Protein AF-A0A5B8VI30-F1 (afdb_monomer_lite)

Structure (mmCIF, N/CA/C/O backbone):
data_AF-A0A5B8VI30-F1
#
_entry.id   AF-A0A5B8VI30-F1
#
loop_
_atom_site.group_PDB
_atom_site.id
_atom_site.type_symbol
_atom_site.label_atom_id
_atom_site.label_alt_id
_atom_site.label_comp_id
_atom_site.label_asym_id
_atom_site.label_entity_id
_atom_site.label_seq_id
_atom_site.pdbx_PDB_ins_code
_atom_site.Cartn_x
_atom_site.Cartn_y
_atom_site.Cartn_z
_atom_site.occupancy
_atom_site.B_iso_or_equiv
_atom_site.auth_seq_id
_atom_site.auth_comp_id
_atom_site.auth_asym_id
_atom_site.auth_atom_id
_atom_site.pdbx_PDB_model_num
ATOM 1 N N . MET A 1 1 ? 11.191 15.422 -10.908 1.00 83.44 1 MET A N 1
ATOM 2 C CA . MET A 1 1 ? 10.931 14.336 -11.874 1.00 83.44 1 MET A CA 1
ATOM 3 C C . MET A 1 1 ? 9.464 13.936 -11.766 1.00 83.44 1 MET A C 1
ATOM 5 O O . MET A 1 1 ? 9.109 13.292 -10.789 1.00 83.44 1 MET A O 1
ATOM 9 N N . PRO A 1 2 ? 8.583 14.405 -12.667 1.00 93.50 2 PRO A N 1
ATOM 10 C CA . PRO A 1 2 ? 7.154 14.105 -12.586 1.00 93.50 2 PRO A CA 1
ATOM 11 C C . PRO A 1 2 ? 6.840 12.614 -12.759 1.00 93.50 2 PRO A C 1
ATOM 13 O O . PRO A 1 2 ? 7.456 11.933 -13.580 1.00 93.50 2 PRO A O 1
ATOM 16 N N . THR A 1 3 ? 5.827 12.151 -12.029 1.00 96.62 3 THR A N 1
ATOM 17 C CA . THR A 1 3 ? 5.178 10.852 -12.219 1.00 96.62 3 THR A CA 1
ATOM 18 C C . THR A 1 3 ? 3.673 11.085 -12.298 1.00 96.62 3 THR A C 1
ATOM 20 O O . THR A 1 3 ? 3.113 11.812 -11.479 1.00 96.62 3 THR A O 1
ATOM 23 N N . GLN A 1 4 ? 3.018 10.502 -13.298 1.00 97.62 4 GLN A N 1
ATOM 24 C CA . GLN A 1 4 ? 1.575 10.610 -13.509 1.00 97.62 4 GLN A CA 1
ATOM 25 C C . GLN A 1 4 ? 0.973 9.215 -13.590 1.00 97.62 4 GLN A C 1
ATOM 27 O O . GLN A 1 4 ? 1.492 8.379 -14.324 1.00 97.62 4 GLN A O 1
ATOM 32 N N . VAL A 1 5 ? -0.126 8.983 -12.876 1.00 97.94 5 VAL A N 1
ATOM 33 C CA . VAL A 1 5 ? -0.806 7.684 -12.826 1.00 97.94 5 VAL A CA 1
ATOM 34 C C . VAL A 1 5 ? -2.247 7.837 -13.299 1.00 97.94 5 VAL A C 1
ATOM 36 O O . VAL A 1 5 ? -2.910 8.830 -12.994 1.00 97.94 5 VAL A O 1
ATOM 39 N N . LYS A 1 6 ? -2.735 6.848 -14.045 1.00 97.56 6 LYS A N 1
ATOM 40 C CA . LYS A 1 6 ? -4.147 6.663 -14.380 1.00 97.56 6 LYS A CA 1
ATOM 41 C C . LYS A 1 6 ? -4.577 5.248 -14.035 1.00 97.56 6 LYS A C 1
ATOM 43 O O . LYS A 1 6 ? -3.775 4.319 -14.073 1.00 97.56 6 LYS A O 1
ATOM 48 N N . MET A 1 7 ? -5.858 5.104 -13.729 1.00 97.12 7 MET A N 1
ATOM 49 C CA . MET A 1 7 ? -6.485 3.819 -13.465 1.00 97.12 7 MET A CA 1
ATOM 50 C C . MET A 1 7 ? -7.815 3.730 -14.202 1.00 97.12 7 MET A C 1
ATOM 52 O O . MET A 1 7 ? -8.511 4.734 -14.359 1.00 97.12 7 MET A O 1
ATOM 56 N N . CYS A 1 8 ? -8.171 2.524 -14.619 1.00 97.00 8 CYS A N 1
ATOM 57 C CA . CYS A 1 8 ? -9.524 2.158 -15.020 1.00 97.00 8 CYS A CA 1
ATOM 58 C C . CYS A 1 8 ? -9.778 0.699 -14.626 1.00 97.00 8 CYS A C 1
ATOM 60 O O . CYS A 1 8 ? -8.890 0.023 -14.108 1.00 97.00 8 CYS A O 1
ATOM 62 N N . TRP A 1 9 ? -10.999 0.216 -14.802 1.00 97.69 9 TRP A N 1
ATOM 63 C CA . TRP A 1 9 ? -11.380 -1.121 -14.369 1.00 97.69 9 TRP A CA 1
ATOM 64 C C . TRP A 1 9 ? -12.473 -1.680 -15.276 1.00 97.69 9 TRP A C 1
ATOM 66 O O . TRP A 1 9 ? -13.212 -0.919 -15.902 1.00 97.69 9 TRP A O 1
ATOM 76 N N . ASP A 1 10 ? -12.549 -3.001 -15.350 1.00 96.75 10 ASP A N 1
ATOM 77 C CA . ASP A 1 10 ? -13.640 -3.732 -15.991 1.00 96.75 10 ASP A CA 1
ATOM 78 C C . ASP A 1 10 ? -14.056 -4.918 -15.111 1.00 96.75 10 ASP A C 1
ATOM 80 O O . ASP A 1 10 ? -13.703 -4.970 -13.940 1.00 96.75 10 ASP A O 1
ATOM 84 N N . ASP A 1 11 ? -14.794 -5.890 -15.647 1.00 95.69 11 ASP A N 1
ATOM 85 C CA . ASP A 1 11 ? -15.229 -7.061 -14.878 1.00 95.69 11 ASP A CA 1
ATOM 86 C C . ASP A 1 11 ? -14.107 -8.074 -14.581 1.00 95.69 11 ASP A C 1
ATOM 88 O O . ASP A 1 11 ? -14.349 -9.075 -13.901 1.00 95.69 11 ASP A O 1
ATOM 92 N N . THR A 1 12 ? -12.894 -7.884 -15.098 1.00 97.25 12 THR A N 1
ATOM 93 C CA . THR A 1 12 ? -11.807 -8.874 -15.052 1.00 97.25 12 THR A CA 1
ATOM 94 C C . THR A 1 12 ? -10.539 -8.329 -14.399 1.00 97.25 12 THR A C 1
ATOM 96 O O . THR A 1 12 ? -9.854 -9.079 -13.691 1.00 97.25 12 THR A O 1
ATOM 99 N N . TYR A 1 13 ? -10.236 -7.051 -14.612 1.00 98.38 13 TYR A N 1
ATOM 100 C CA . TYR A 1 13 ? -8.986 -6.422 -14.228 1.00 98.38 13 TYR A CA 1
ATOM 101 C C . TYR A 1 13 ? -9.187 -5.052 -13.576 1.00 98.38 13 TYR A C 1
ATOM 103 O O . TYR A 1 13 ? -10.038 -4.253 -13.967 1.00 98.38 13 TYR A O 1
ATOM 111 N N . LEU A 1 14 ? -8.288 -4.744 -12.642 1.00 98.38 14 LEU A N 1
ATOM 112 C CA . LEU A 1 14 ? -7.894 -3.368 -12.367 1.00 98.38 14 LEU A CA 1
ATOM 113 C C . LEU A 1 14 ? -6.728 -3.010 -13.297 1.00 98.38 14 LEU A C 1
ATOM 115 O O . LEU A 1 14 ? -5.699 -3.686 -13.288 1.00 98.38 14 LEU A O 1
ATOM 119 N N . TYR A 1 15 ? -6.877 -1.948 -14.082 1.00 98.69 15 TYR A N 1
ATOM 120 C CA . TYR A 1 15 ? -5.841 -1.437 -14.973 1.00 98.69 15 TYR A CA 1
ATOM 121 C C . TYR A 1 15 ? -5.148 -0.230 -14.356 1.00 98.69 15 TYR A C 1
ATOM 123 O O . TYR A 1 15 ? -5.802 0.679 -13.841 1.00 98.69 15 TYR A O 1
ATOM 131 N N . ILE A 1 16 ? -3.822 -0.201 -14.449 1.00 98.75 16 ILE A N 1
ATOM 132 C CA . ILE A 1 16 ? -2.980 0.877 -13.929 1.00 98.75 16 ILE A CA 1
ATOM 133 C C . ILE A 1 16 ? -1.974 1.255 -15.008 1.00 98.75 16 ILE A C 1
ATOM 135 O O . ILE A 1 16 ? -1.313 0.387 -15.570 1.00 98.75 16 ILE A O 1
ATOM 139 N N . ALA A 1 17 ? -1.842 2.549 -15.281 1.00 98.62 17 ALA A N 1
ATOM 140 C CA . ALA A 1 17 ? -0.825 3.083 -16.173 1.00 98.62 17 ALA A CA 1
ATOM 141 C C . ALA A 1 17 ? -0.066 4.210 -15.476 1.00 98.62 17 ALA A C 1
ATOM 143 O O . ALA A 1 17 ? -0.683 5.103 -14.894 1.00 98.62 17 ALA A O 1
ATOM 144 N N . ALA A 1 18 ? 1.261 4.195 -15.562 1.00 98.62 18 ALA A N 1
ATOM 145 C CA . ALA A 1 18 ? 2.119 5.221 -14.990 1.00 98.62 18 ALA A CA 1
ATOM 146 C C . ALA A 1 18 ? 3.115 5.741 -16.028 1.00 98.62 18 ALA A C 1
ATOM 148 O O . ALA A 1 18 ? 3.776 4.967 -16.714 1.00 98.62 18 ALA A O 1
ATOM 149 N N . LYS A 1 19 ? 3.246 7.065 -16.127 1.00 98.56 19 LYS A N 1
ATOM 150 C CA . LYS A 1 19 ? 4.279 7.746 -16.913 1.00 98.56 19 LYS A CA 1
ATOM 151 C C . LYS A 1 19 ? 5.265 8.405 -15.959 1.00 98.56 19 LYS A C 1
ATOM 153 O O . LYS A 1 19 ? 4.866 9.255 -15.162 1.00 98.56 19 LYS A O 1
ATOM 158 N N . LEU A 1 20 ? 6.536 8.033 -16.064 1.00 98.06 20 LEU A N 1
ATOM 159 C CA . LEU A 1 20 ? 7.611 8.490 -15.191 1.00 98.06 20 LEU A CA 1
ATOM 160 C C . LEU A 1 20 ? 8.642 9.243 -16.030 1.00 98.06 20 LEU A C 1
ATOM 162 O O . LEU A 1 20 ? 9.194 8.675 -16.967 1.00 98.06 20 LEU A O 1
ATOM 166 N N . THR A 1 21 ? 8.920 10.505 -15.700 1.00 97.56 21 THR A N 1
ATOM 167 C CA . THR A 1 21 ? 10.061 11.230 -16.281 1.00 97.56 21 THR A CA 1
ATOM 168 C C . THR A 1 21 ? 11.340 10.784 -15.591 1.00 97.56 21 THR A C 1
ATOM 170 O O . THR A 1 21 ? 11.456 10.946 -14.372 1.00 97.56 21 THR A O 1
ATOM 173 N N . ASP A 1 22 ? 12.292 10.266 -16.357 1.00 95.69 22 ASP A N 1
ATOM 174 C CA . ASP A 1 22 ? 13.596 9.805 -15.878 1.00 95.69 22 ASP A CA 1
ATOM 175 C C . ASP A 1 22 ? 14.651 10.094 -16.962 1.00 95.69 22 ASP A C 1
ATOM 177 O O . ASP A 1 22 ? 14.493 9.583 -18.072 1.00 95.69 22 ASP A O 1
ATOM 181 N N . PRO A 1 23 ? 15.649 10.960 -16.699 1.00 94.50 23 PRO A N 1
ATOM 182 C CA . PRO A 1 23 ? 16.660 11.320 -17.690 1.00 94.50 23 PRO A CA 1
ATOM 183 C C . PRO A 1 23 ? 17.765 10.273 -17.863 1.00 94.50 23 PRO A C 1
ATOM 185 O O . PRO A 1 23 ? 18.580 10.426 -18.771 1.00 94.50 23 PRO A O 1
ATOM 188 N N . ASP A 1 24 ? 17.817 9.263 -16.992 1.00 93.69 24 ASP A N 1
ATOM 189 C CA . ASP A 1 24 ? 18.872 8.255 -16.953 1.00 93.69 24 ASP A CA 1
ATOM 190 C C . ASP A 1 24 ? 18.242 6.868 -16.767 1.00 93.69 24 ASP A C 1
ATOM 192 O O . ASP A 1 24 ? 18.096 6.375 -15.645 1.00 93.69 24 ASP A O 1
ATOM 196 N N . LEU A 1 25 ? 17.824 6.236 -17.871 1.00 94.94 25 LEU A N 1
ATOM 197 C CA . LEU A 1 25 ? 17.225 4.906 -17.823 1.00 94.94 25 LEU A CA 1
ATOM 198 C C . LEU A 1 25 ? 18.296 3.874 -17.465 1.00 94.94 25 LEU A C 1
ATOM 200 O O . LEU A 1 25 ? 19.195 3.558 -18.246 1.00 94.94 25 LEU A O 1
ATOM 204 N N . TRP A 1 26 ? 18.159 3.288 -16.283 1.00 94.25 26 TRP A N 1
ATOM 205 C CA . TRP A 1 26 ? 19.081 2.316 -15.730 1.00 94.25 26 TRP A CA 1
ATOM 206 C C . TRP A 1 26 ? 18.349 1.191 -14.994 1.00 94.25 26 TRP A C 1
ATOM 208 O O . TRP A 1 26 ? 17.738 1.375 -13.939 1.00 94.25 26 TRP A O 1
ATOM 218 N N . ALA A 1 27 ? 18.500 -0.025 -15.519 1.00 94.56 27 ALA A N 1
ATOM 219 C CA . ALA A 1 27 ? 18.030 -1.235 -14.864 1.00 94.56 27 ALA A CA 1
ATOM 220 C C . ALA A 1 27 ? 18.889 -2.448 -15.234 1.00 94.56 27 ALA A C 1
ATOM 222 O O . ALA A 1 27 ? 19.226 -2.693 -16.394 1.00 94.56 27 ALA A O 1
ATOM 223 N N . THR A 1 28 ? 19.216 -3.251 -14.227 1.00 93.94 28 THR A N 1
ATOM 224 C CA . THR A 1 28 ? 20.099 -4.423 -14.339 1.00 93.94 28 THR A CA 1
ATOM 225 C C . THR A 1 28 ? 19.474 -5.694 -13.775 1.00 93.94 28 THR A C 1
ATOM 227 O O . THR A 1 28 ? 19.894 -6.798 -14.130 1.00 93.94 28 THR A O 1
ATOM 230 N N . LEU A 1 29 ? 18.455 -5.562 -12.927 1.00 94.88 29 LEU A N 1
ATOM 231 C CA . LEU A 1 29 ? 17.767 -6.678 -12.297 1.00 94.88 29 LEU A CA 1
ATOM 232 C C . LEU A 1 29 ? 16.775 -7.298 -13.286 1.00 94.88 29 LEU A C 1
ATOM 234 O O . LEU A 1 29 ? 15.788 -6.673 -13.667 1.00 94.88 29 LEU A O 1
ATOM 238 N N . LYS A 1 30 ? 17.061 -8.531 -13.718 1.00 95.88 30 LYS A N 1
ATOM 239 C CA . LYS A 1 30 ? 16.288 -9.273 -14.738 1.00 95.88 30 LYS A CA 1
ATOM 240 C C . LYS A 1 30 ? 15.470 -10.433 -14.177 1.00 95.88 30 LYS A C 1
ATOM 242 O O . LYS A 1 30 ? 14.593 -10.960 -14.851 1.00 95.88 30 LYS A O 1
ATOM 247 N N . LYS A 1 31 ? 15.817 -10.898 -12.977 1.00 95.38 31 LYS A N 1
ATOM 248 C CA . LYS A 1 31 ? 15.184 -12.063 -12.362 1.00 95.38 31 LYS A CA 1
ATOM 249 C C . LYS A 1 31 ? 13.928 -11.605 -11.627 1.00 95.38 31 LYS A C 1
ATOM 251 O O . LYS A 1 31 ? 14.023 -10.718 -10.784 1.00 95.38 31 LYS A O 1
ATOM 256 N N . ARG A 1 32 ? 12.788 -12.223 -11.944 1.00 94.00 32 ARG A N 1
ATOM 257 C CA . ARG A 1 32 ? 11.544 -12.059 -11.183 1.00 94.00 32 ARG A CA 1
ATOM 258 C C . ARG A 1 32 ? 11.780 -12.386 -9.704 1.00 94.00 32 ARG A C 1
ATOM 260 O O . ARG A 1 32 ? 12.602 -13.255 -9.399 1.00 94.00 32 ARG A O 1
ATOM 267 N N . ASP A 1 33 ? 11.081 -11.686 -8.823 1.00 88.69 33 ASP A N 1
ATOM 268 C CA . ASP A 1 33 ? 11.105 -11.884 -7.368 1.00 88.69 33 ASP A CA 1
ATOM 269 C C . ASP A 1 33 ? 12.483 -11.646 -6.732 1.00 88.69 33 ASP A C 1
ATOM 271 O O . ASP A 1 33 ? 12.817 -12.155 -5.660 1.00 88.69 33 ASP A O 1
ATOM 275 N N . THR A 1 34 ? 13.317 -10.859 -7.413 1.00 91.56 34 THR A N 1
ATOM 276 C CA . THR A 1 34 ? 14.495 -10.241 -6.807 1.00 91.56 34 THR A CA 1
ATOM 277 C C . THR A 1 34 ? 14.073 -8.935 -6.135 1.00 91.56 34 THR A C 1
ATOM 279 O O . THR A 1 34 ? 13.075 -8.339 -6.509 1.00 91.56 34 THR A O 1
ATOM 282 N N . ILE A 1 35 ? 14.853 -8.464 -5.166 1.00 90.38 35 ILE A N 1
ATOM 283 C CA . ILE A 1 35 ? 14.619 -7.181 -4.490 1.00 90.38 35 ILE A CA 1
ATOM 284 C C . ILE A 1 35 ? 14.802 -6.022 -5.494 1.00 90.38 35 ILE A C 1
ATOM 286 O O . I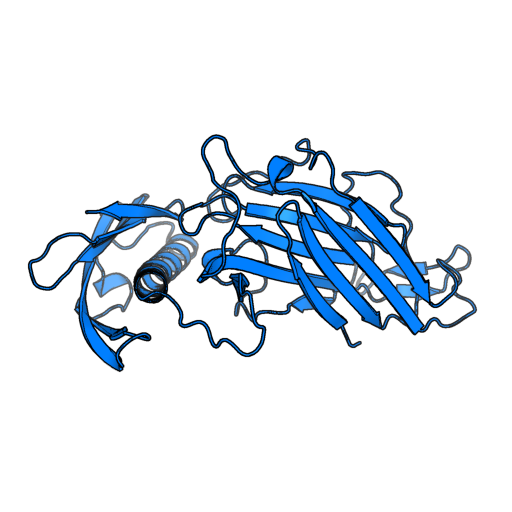LE A 1 35 ? 15.948 -5.632 -5.764 1.00 90.38 35 ILE A O 1
ATOM 290 N N . ILE A 1 36 ? 13.701 -5.528 -6.078 1.00 89.56 36 ILE A N 1
ATOM 291 C CA . ILE A 1 36 ? 13.700 -4.657 -7.264 1.00 89.56 36 ILE A CA 1
ATOM 292 C C . ILE A 1 36 ? 14.069 -3.213 -6.942 1.00 89.56 36 ILE A C 1
ATOM 294 O O . ILE A 1 36 ? 14.817 -2.639 -7.739 1.00 89.56 36 ILE A O 1
ATOM 298 N N . TYR A 1 37 ? 13.716 -2.699 -5.762 1.00 84.44 37 TYR A N 1
ATOM 299 C CA . TYR A 1 37 ? 14.060 -1.337 -5.328 1.00 84.44 37 TYR A CA 1
ATOM 300 C C . TYR A 1 37 ? 15.562 -0.986 -5.370 1.00 84.44 37 TYR A C 1
ATOM 302 O O . TYR A 1 37 ? 15.948 0.157 -5.155 1.00 84.44 37 TYR A O 1
ATOM 310 N N . ASN A 1 38 ? 16.470 -1.935 -5.639 1.00 88.00 38 ASN A N 1
ATOM 311 C CA . ASN A 1 38 ? 17.878 -1.642 -5.946 1.00 88.00 38 ASN A CA 1
ATOM 312 C C . ASN A 1 38 ? 18.112 -1.080 -7.370 1.00 88.00 38 ASN A C 1
ATOM 314 O O . ASN A 1 38 ? 19.244 -0.714 -7.706 1.00 88.00 38 ASN A O 1
ATOM 318 N N . ASN A 1 39 ? 17.078 -1.033 -8.206 1.00 91.94 39 ASN A N 1
ATOM 319 C CA . ASN A 1 39 ? 16.977 -0.238 -9.429 1.00 91.94 39 ASN A CA 1
ATOM 320 C C . ASN A 1 39 ? 15.931 0.867 -9.232 1.00 91.94 39 ASN A C 1
ATOM 322 O O . ASN A 1 39 ? 15.261 0.913 -8.207 1.00 91.94 39 ASN A O 1
ATOM 326 N N . ASN A 1 40 ? 15.800 1.757 -10.216 1.00 95.31 40 ASN A N 1
ATOM 327 C CA . ASN A 1 40 ? 14.629 2.624 -10.280 1.00 95.31 40 ASN A CA 1
ATOM 328 C C . ASN A 1 40 ? 13.408 1.780 -10.648 1.00 95.31 40 ASN A C 1
ATOM 330 O O . ASN A 1 40 ? 13.466 0.970 -11.584 1.00 95.31 40 ASN A O 1
ATOM 334 N N . ASP A 1 41 ? 12.308 1.993 -9.942 1.00 97.19 41 ASP A N 1
ATOM 335 C CA . ASP A 1 41 ? 11.090 1.218 -10.117 1.00 97.19 41 ASP A CA 1
ATOM 336 C C . ASP A 1 41 ? 9.820 2.057 -9.918 1.00 97.19 41 ASP A C 1
ATOM 338 O O . ASP A 1 41 ? 9.834 3.257 -9.616 1.00 97.19 41 ASP A O 1
ATOM 342 N N . PHE A 1 42 ? 8.699 1.403 -10.188 1.00 98.38 42 PHE A N 1
ATOM 343 C CA . PHE A 1 42 ? 7.371 1.876 -9.867 1.00 98.38 42 PHE A CA 1
ATOM 344 C C . PHE A 1 42 ? 6.666 0.798 -9.054 1.00 98.38 42 PHE A C 1
ATOM 346 O O . PHE A 1 42 ? 6.622 -0.362 -9.470 1.00 98.38 42 PHE A O 1
ATOM 353 N N . GLU A 1 43 ? 6.086 1.197 -7.929 1.00 98.25 43 GLU A N 1
ATOM 354 C CA . GLU A 1 43 ? 5.468 0.279 -6.981 1.00 98.25 43 GLU A CA 1
ATOM 355 C C . GLU A 1 43 ? 3.969 0.572 -6.844 1.00 98.25 43 GLU A C 1
ATOM 357 O O . GLU A 1 43 ? 3.537 1.731 -6.774 1.00 98.25 43 GLU A O 1
ATOM 362 N N . VAL A 1 44 ? 3.163 -0.485 -6.763 1.00 98.50 44 VAL A N 1
ATOM 363 C CA . VAL A 1 44 ? 1.722 -0.434 -6.508 1.00 98.50 44 VAL A CA 1
ATOM 364 C C . VAL A 1 44 ? 1.417 -1.210 -5.234 1.00 98.50 44 VAL A C 1
ATOM 366 O O . VAL A 1 44 ? 1.651 -2.413 -5.162 1.00 98.50 44 VAL A O 1
ATOM 369 N N . PHE A 1 45 ? 0.803 -0.538 -4.265 1.00 98.00 45 PHE A N 1
ATOM 370 C CA . PHE A 1 45 ? 0.370 -1.134 -3.005 1.00 98.00 45 PHE A CA 1
ATOM 371 C C . PHE A 1 45 ? -1.139 -1.066 -2.894 1.00 98.00 45 PHE A C 1
ATOM 373 O O . PHE A 1 45 ? -1.697 0.023 -3.007 1.00 98.00 45 PHE A O 1
ATOM 380 N N . PHE A 1 46 ? -1.819 -2.180 -2.637 1.00 97.25 46 PHE A N 1
ATOM 381 C CA . PHE A 1 46 ? -3.276 -2.154 -2.516 1.00 97.25 46 PHE A CA 1
ATOM 382 C C . PHE A 1 46 ? -3.833 -3.230 -1.592 1.00 97.25 46 PHE A C 1
ATOM 384 O O . PHE A 1 46 ? -3.285 -4.321 -1.453 1.00 97.25 46 PHE A O 1
ATOM 391 N N . SER A 1 47 ? -4.968 -2.921 -0.971 1.00 94.88 47 SER A N 1
ATOM 392 C CA . SER A 1 47 ? -5.758 -3.877 -0.200 1.00 94.88 47 SER A CA 1
ATOM 393 C C . SER A 1 47 ? -7.163 -3.975 -0.779 1.00 94.88 47 SER A C 1
ATOM 395 O O . SER A 1 47 ? -7.841 -2.964 -0.970 1.00 94.88 47 SER A O 1
ATOM 397 N N . THR A 1 48 ? -7.593 -5.207 -1.049 1.00 91.00 48 THR A N 1
ATOM 398 C CA . THR A 1 48 ? -8.872 -5.521 -1.702 1.00 91.00 48 THR A CA 1
ATOM 399 C C . THR A 1 48 ? -10.052 -5.591 -0.733 1.00 91.00 48 THR A C 1
ATOM 401 O O . THR A 1 48 ? -11.200 -5.692 -1.162 1.00 91.00 48 THR A O 1
ATOM 404 N N . ALA A 1 49 ? -9.797 -5.520 0.577 1.00 81.06 49 ALA A N 1
ATOM 405 C CA . ALA A 1 49 ? -10.824 -5.556 1.608 1.00 81.06 49 ALA A CA 1
ATOM 406 C C . ALA A 1 49 ? -10.592 -4.465 2.653 1.00 81.06 49 ALA A C 1
ATOM 408 O O . ALA A 1 49 ? -9.519 -4.355 3.237 1.00 81.06 49 ALA A O 1
ATOM 409 N N . SER A 1 50 ? -11.643 -3.708 2.966 1.00 69.00 50 SER A N 1
ATOM 410 C CA . SER A 1 50 ? -11.579 -2.590 3.916 1.00 69.00 50 SER A CA 1
ATOM 411 C C . SER A 1 50 ? -11.273 -3.014 5.362 1.00 69.00 50 SER A C 1
ATOM 413 O O . SER A 1 50 ? -10.911 -2.172 6.183 1.00 69.00 50 SER A O 1
ATOM 415 N N . LEU A 1 51 ? -11.427 -4.301 5.689 1.00 72.25 51 LEU A N 1
ATOM 416 C CA . LEU A 1 51 ? -11.105 -4.886 6.997 1.00 72.25 51 LEU A CA 1
ATOM 417 C C . LEU A 1 51 ? -9.836 -5.749 6.973 1.00 72.25 51 LEU A C 1
ATOM 419 O O . LEU A 1 51 ? -9.442 -6.281 8.009 1.00 72.25 51 LEU A O 1
ATOM 423 N N . ALA A 1 52 ? -9.215 -5.936 5.806 1.00 69.62 52 ALA A N 1
ATOM 424 C CA . ALA A 1 52 ? -8.057 -6.803 5.695 1.00 69.62 52 ALA A CA 1
ATOM 425 C C . ALA A 1 52 ? -6.823 -6.134 6.304 1.00 69.62 52 ALA A C 1
ATOM 427 O O . ALA A 1 52 ? -6.472 -5.004 5.977 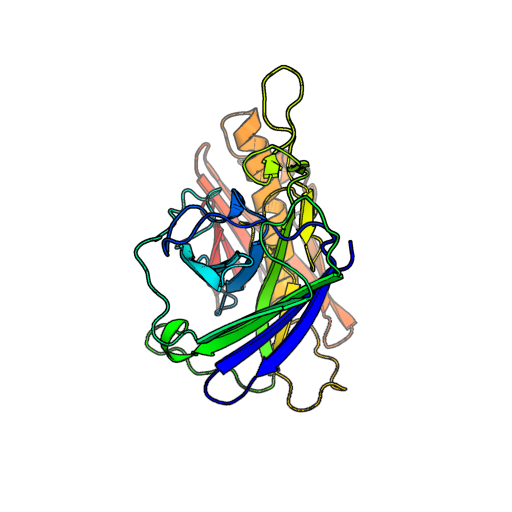1.00 69.62 52 ALA A O 1
ATOM 428 N N . ASN A 1 53 ? -6.130 -6.879 7.165 1.00 82.88 53 ASN A N 1
ATOM 429 C CA . ASN A 1 53 ? -4.781 -6.523 7.600 1.00 82.88 53 ASN A CA 1
ATOM 430 C C . ASN A 1 53 ? -3.763 -6.816 6.478 1.00 82.88 53 ASN A C 1
ATOM 432 O O . ASN A 1 53 ? -2.687 -6.225 6.434 1.00 82.88 53 ASN A O 1
ATOM 436 N N . SER A 1 54 ? -4.118 -7.713 5.552 1.00 92.19 54 SER A N 1
ATOM 437 C CA . SER A 1 54 ? -3.301 -8.092 4.407 1.00 92.19 54 SER A CA 1
ATOM 438 C C . SER A 1 54 ? -3.421 -7.124 3.232 1.00 92.19 54 SER A C 1
ATOM 440 O O . SER A 1 54 ? -4.454 -6.480 3.021 1.00 92.19 54 SER A O 1
ATOM 442 N N . TYR A 1 55 ? -2.366 -7.070 2.430 1.00 95.50 55 TYR A N 1
ATOM 443 C CA . TYR A 1 55 ? -2.289 -6.250 1.229 1.00 95.50 55 TYR A CA 1
ATOM 444 C C . TYR A 1 55 ? -1.276 -6.829 0.243 1.00 95.50 55 TYR A C 1
ATOM 446 O O . TYR A 1 55 ? -0.460 -7.681 0.596 1.00 95.50 55 TYR A O 1
ATOM 454 N N . TYR A 1 56 ? -1.343 -6.344 -0.985 1.00 96.75 56 TYR A N 1
ATOM 455 C CA . TYR A 1 56 ? -0.474 -6.723 -2.084 1.00 96.75 56 TYR A CA 1
ATOM 456 C C . TYR A 1 56 ? 0.501 -5.597 -2.395 1.00 96.75 56 TYR A C 1
ATOM 458 O O . TYR A 1 56 ? 0.181 -4.419 -2.206 1.00 96.75 56 TYR A O 1
ATOM 466 N N . GLU A 1 57 ? 1.660 -5.984 -2.900 1.00 97.12 57 GLU A N 1
ATOM 467 C CA . GLU A 1 57 ? 2.704 -5.098 -3.393 1.00 97.12 57 GLU A CA 1
ATOM 468 C C . GLU A 1 57 ? 3.203 -5.637 -4.730 1.00 97.12 57 GLU A C 1
ATOM 470 O O . GLU A 1 57 ? 3.422 -6.842 -4.873 1.00 97.12 57 GLU A O 1
ATOM 475 N N . LEU A 1 58 ? 3.306 -4.743 -5.711 1.00 97.94 58 LEU A N 1
ATOM 476 C CA . LEU A 1 58 ? 3.829 -5.008 -7.046 1.00 97.94 58 LEU A CA 1
ATOM 477 C C . LEU A 1 58 ? 4.902 -3.964 -7.348 1.00 97.94 58 LEU A C 1
ATOM 479 O O . LEU A 1 58 ? 4.563 -2.792 -7.487 1.00 97.94 58 LEU A O 1
ATOM 483 N N . GLU A 1 59 ? 6.153 -4.374 -7.504 1.00 97.88 59 GLU A N 1
ATOM 484 C CA . GLU A 1 59 ? 7.240 -3.530 -8.007 1.00 97.88 59 GLU A CA 1
ATOM 485 C C . GLU A 1 59 ? 7.536 -3.910 -9.461 1.00 97.88 59 GLU A C 1
ATOM 487 O O . GLU A 1 59 ? 7.528 -5.090 -9.830 1.00 97.88 59 GLU A O 1
ATOM 492 N N . ILE A 1 60 ? 7.819 -2.918 -10.303 1.00 98.44 60 ILE A N 1
ATOM 493 C CA . ILE A 1 60 ? 8.300 -3.141 -11.666 1.00 98.44 60 ILE A CA 1
ATOM 494 C C . ILE A 1 60 ? 9.413 -2.159 -12.008 1.00 98.44 60 ILE A C 1
ATOM 496 O O . ILE A 1 60 ? 9.266 -0.955 -11.813 1.00 98.44 60 ILE A O 1
ATOM 500 N N . ASN A 1 61 ? 10.522 -2.655 -12.553 1.00 98.00 61 ASN A N 1
ATOM 501 C CA . ASN A 1 61 ? 11.603 -1.792 -13.033 1.00 98.00 61 ASN A CA 1
ATOM 502 C C . ASN A 1 61 ? 11.489 -1.495 -14.536 1.00 98.00 61 ASN A C 1
ATOM 504 O O . ASN A 1 61 ? 10.610 -1.992 -15.242 1.00 98.00 61 ASN A O 1
ATOM 508 N N . GLN A 1 62 ? 12.440 -0.723 -15.059 1.00 97.75 62 GLN A N 1
ATOM 509 C CA . GLN A 1 62 ? 12.489 -0.318 -16.469 1.00 97.75 62 GLN A CA 1
ATOM 510 C C . GLN A 1 62 ? 12.693 -1.480 -17.463 1.00 97.75 62 GLN A C 1
ATOM 512 O O . GLN A 1 62 ? 12.440 -1.317 -18.653 1.00 97.75 62 GLN A O 1
ATOM 517 N N . LEU A 1 63 ? 13.114 -2.666 -17.006 1.00 97.88 63 LEU A N 1
ATOM 518 C CA . LEU A 1 63 ? 13.176 -3.879 -17.836 1.00 97.88 63 LEU A CA 1
ATOM 519 C C . LEU A 1 63 ? 11.833 -4.621 -17.908 1.00 97.88 63 LEU A C 1
ATOM 521 O O . LEU A 1 63 ? 11.714 -5.585 -18.662 1.00 97.88 63 LEU A O 1
ATOM 525 N N . GLY A 1 64 ? 10.841 -4.216 -17.111 1.00 97.81 64 GLY A N 1
ATOM 526 C CA . GLY A 1 64 ? 9.612 -4.977 -16.912 1.00 97.81 64 GLY A CA 1
ATOM 527 C C . GLY A 1 64 ? 9.779 -6.176 -15.975 1.00 97.81 64 GLY A C 1
ATOM 528 O O . GLY A 1 64 ? 8.884 -7.016 -15.898 1.00 97.81 64 GLY A O 1
ATOM 529 N N . THR A 1 65 ? 10.907 -6.276 -15.264 1.00 97.81 65 THR A N 1
ATOM 530 C CA . THR A 1 65 ? 11.086 -7.270 -14.201 1.00 97.81 65 THR A CA 1
ATOM 531 C C . THR A 1 65 ? 10.121 -6.942 -13.073 1.00 97.81 65 THR A C 1
ATOM 533 O O . THR A 1 65 ? 10.004 -5.776 -12.712 1.00 97.81 65 THR A O 1
ATOM 536 N N . ILE A 1 66 ? 9.448 -7.958 -12.532 1.00 97.12 66 ILE A N 1
ATOM 537 C CA . ILE A 1 66 ? 8.438 -7.812 -11.478 1.00 97.12 66 ILE A CA 1
ATOM 538 C C . ILE A 1 66 ? 8.922 -8.466 -10.184 1.00 97.12 66 ILE A C 1
ATOM 540 O O . ILE A 1 66 ? 9.529 -9.540 -10.223 1.00 97.12 66 ILE A O 1
ATOM 544 N N . LEU A 1 67 ? 8.620 -7.814 -9.067 1.00 97.12 67 LEU A N 1
ATOM 545 C CA . LEU A 1 67 ? 8.501 -8.412 -7.747 1.00 97.12 67 LEU A CA 1
ATOM 546 C C . LEU A 1 67 ? 7.038 -8.262 -7.359 1.00 97.12 67 LEU A C 1
ATOM 548 O O . LEU A 1 67 ? 6.489 -7.164 -7.405 1.00 97.12 67 LEU A O 1
ATOM 552 N N . ASP A 1 68 ? 6.409 -9.356 -6.979 1.00 96.31 68 ASP A N 1
ATOM 553 C CA . ASP A 1 68 ? 5.083 -9.336 -6.401 1.00 96.31 68 ASP A CA 1
ATOM 554 C C . ASP A 1 68 ? 5.062 -10.123 -5.108 1.00 96.31 68 ASP A C 1
ATOM 556 O O . ASP A 1 68 ? 5.704 -11.159 -4.957 1.00 96.31 68 ASP A O 1
ATOM 560 N N . LEU A 1 69 ? 4.350 -9.586 -4.126 1.00 95.44 69 LEU A N 1
ATOM 561 C CA . LEU A 1 69 ? 4.269 -10.223 -2.828 1.00 95.44 69 LEU A CA 1
ATOM 562 C C . LEU A 1 69 ? 2.921 -9.966 -2.167 1.00 95.44 69 LEU A C 1
ATOM 564 O O . LEU A 1 69 ? 2.237 -8.963 -2.395 1.00 95.44 69 LEU A O 1
ATOM 568 N N . LEU A 1 70 ? 2.554 -10.911 -1.308 1.00 95.31 70 LEU A N 1
ATOM 569 C CA . LEU A 1 70 ? 1.437 -10.786 -0.387 1.00 95.31 70 LEU A CA 1
ATOM 570 C C . LEU A 1 70 ? 1.982 -10.526 1.015 1.00 95.31 70 LEU A C 1
ATOM 572 O O . LEU A 1 70 ? 2.715 -11.342 1.581 1.00 95.31 70 LEU A O 1
ATOM 576 N N . MET A 1 71 ? 1.556 -9.421 1.612 1.00 95.38 71 MET A N 1
ATOM 577 C CA . MET A 1 71 ? 1.753 -9.149 3.027 1.00 95.38 71 MET A CA 1
ATOM 578 C C . MET A 1 71 ? 0.542 -9.646 3.799 1.00 95.38 71 MET A C 1
ATOM 580 O O . MET A 1 71 ? -0.574 -9.176 3.598 1.00 95.38 71 MET A O 1
ATOM 584 N N . THR A 1 72 ? 0.753 -10.576 4.729 1.00 91.75 72 THR A N 1
ATOM 585 C CA . THR A 1 72 ? -0.325 -11.069 5.610 1.00 91.75 72 THR A CA 1
ATOM 586 C C . THR A 1 72 ? -0.792 -10.009 6.613 1.00 91.75 72 THR A C 1
ATOM 588 O O . THR A 1 72 ? -1.935 -10.038 7.064 1.00 91.75 72 THR A O 1
ATOM 591 N N . ARG A 1 73 ? 0.106 -9.081 6.962 1.00 92.81 73 ARG A N 1
ATOM 592 C CA . ARG A 1 73 ? -0.108 -7.872 7.768 1.00 92.81 73 ARG A CA 1
ATOM 593 C C . ARG A 1 73 ? 1.113 -6.948 7.663 1.00 92.81 73 ARG A C 1
ATOM 595 O O . ARG A 1 73 ? 2.147 -7.400 7.178 1.00 92.81 73 ARG A O 1
ATOM 602 N N . PRO A 1 74 ? 1.061 -5.685 8.116 1.00 93.75 74 PRO A N 1
ATOM 603 C CA . PRO A 1 74 ? 2.221 -4.791 8.109 1.00 93.75 74 PRO A CA 1
ATOM 604 C C . PRO A 1 74 ? 3.438 -5.334 8.877 1.00 93.75 74 PRO A C 1
ATOM 606 O O . PRO A 1 74 ? 3.279 -5.981 9.913 1.00 93.75 74 PRO A O 1
ATOM 609 N N . TYR A 1 75 ? 4.659 -4.989 8.447 1.00 94.44 75 TYR A N 1
ATOM 610 C CA . TYR A 1 75 ? 5.900 -5.361 9.152 1.00 94.44 75 TYR A CA 1
ATOM 611 C C . TYR A 1 75 ? 5.932 -4.890 10.606 1.00 94.44 75 TYR A C 1
ATOM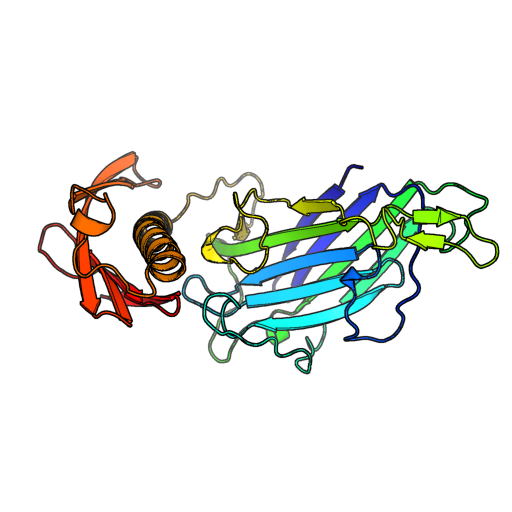 613 O O . TYR A 1 75 ? 6.332 -5.637 11.497 1.00 94.44 75 TYR A O 1
ATOM 621 N N . ARG A 1 76 ? 5.425 -3.677 10.870 1.00 91.44 76 ARG A N 1
ATOM 622 C CA . ARG A 1 76 ? 5.275 -3.136 12.233 1.00 91.44 76 ARG A CA 1
ATOM 623 C C . ARG A 1 76 ? 4.397 -4.008 13.142 1.00 91.44 76 ARG A C 1
ATOM 625 O O . ARG A 1 76 ? 4.497 -3.916 14.357 1.00 91.44 76 ARG A O 1
ATOM 632 N N . ASN A 1 77 ? 3.599 -4.895 12.550 1.00 90.94 77 ASN A N 1
ATOM 633 C CA . ASN A 1 77 ? 2.723 -5.838 13.237 1.00 90.94 77 ASN A CA 1
ATOM 634 C C . ASN A 1 77 ? 3.260 -7.276 13.109 1.00 90.94 77 ASN A C 1
ATOM 636 O O . ASN A 1 77 ? 2.496 -8.236 13.199 1.00 90.94 77 ASN A O 1
ATOM 640 N N . ARG A 1 78 ? 4.574 -7.430 12.875 1.00 90.31 78 ARG A N 1
ATOM 641 C CA . ARG A 1 78 ? 5.281 -8.710 12.686 1.00 90.31 78 ARG A CA 1
ATOM 642 C C . ARG A 1 78 ? 4.796 -9.515 11.477 1.00 90.31 78 ARG A C 1
ATOM 644 O O . ARG A 1 78 ? 4.848 -10.743 11.480 1.00 90.31 78 ARG A O 1
ATOM 651 N N . GLY A 1 79 ? 4.299 -8.826 10.453 1.00 92.31 79 GLY A N 1
ATOM 652 C CA . GLY A 1 79 ? 4.002 -9.441 9.166 1.00 92.31 79 GLY A CA 1
ATOM 653 C C . GLY A 1 79 ? 5.259 -9.916 8.446 1.00 92.31 79 GLY A C 1
ATOM 654 O O . GLY A 1 79 ? 6.356 -9.416 8.687 1.00 92.31 79 GLY A O 1
ATOM 655 N N . GLN A 1 80 ? 5.075 -10.880 7.552 1.00 92.50 80 GLN A N 1
ATOM 656 C CA . GLN A 1 80 ? 6.118 -11.401 6.675 1.00 92.50 80 GLN A CA 1
ATOM 657 C C . GLN A 1 80 ? 5.659 -11.264 5.226 1.00 92.50 80 GLN A C 1
ATOM 659 O O . GLN A 1 80 ? 4.488 -11.529 4.931 1.00 92.50 80 GLN A O 1
ATOM 664 N N . ALA A 1 81 ? 6.585 -10.874 4.352 1.00 94.12 81 ALA A N 1
ATOM 665 C CA . ALA A 1 81 ? 6.365 -10.874 2.916 1.00 94.12 81 ALA A CA 1
ATOM 666 C C . ALA A 1 81 ? 6.409 -12.296 2.376 1.00 94.12 81 ALA A C 1
ATOM 668 O O . ALA A 1 81 ? 7.414 -13.000 2.497 1.00 94.12 81 ALA A O 1
ATOM 669 N N . LEU A 1 82 ? 5.317 -12.709 1.746 1.00 94.56 82 LEU A N 1
ATOM 670 C CA . LEU A 1 82 ? 5.255 -13.958 1.007 1.00 94.56 82 LEU A CA 1
ATOM 671 C C . LEU A 1 82 ? 5.732 -13.696 -0.423 1.00 94.56 82 LEU A C 1
ATOM 673 O O . LEU A 1 82 ? 4.928 -13.633 -1.339 1.00 94.56 82 LEU A O 1
ATOM 677 N N . ILE A 1 83 ? 7.045 -13.537 -0.602 1.00 93.06 83 ILE A N 1
ATOM 678 C CA . ILE A 1 83 ? 7.671 -13.260 -1.915 1.00 93.06 83 ILE A CA 1
ATOM 679 C C . ILE A 1 83 ? 7.520 -14.444 -2.891 1.00 93.06 83 ILE A C 1
ATOM 681 O O . ILE A 1 83 ? 7.623 -14.292 -4.095 1.00 93.06 83 ILE A O 1
ATOM 685 N N . HIS A 1 84 ? 7.265 -15.655 -2.386 1.00 89.44 84 HIS A N 1
ATOM 686 C CA . HIS A 1 84 ? 6.995 -16.824 -3.232 1.00 89.44 84 HIS A CA 1
ATOM 687 C C . HIS A 1 84 ? 5.550 -16.874 -3.755 1.00 89.44 84 HIS A C 1
ATOM 689 O O . HIS A 1 84 ? 5.200 -17.784 -4.510 1.00 89.44 84 HIS A O 1
ATOM 695 N N . TRP A 1 85 ? 4.682 -15.973 -3.286 1.00 93.19 85 TRP A N 1
ATOM 696 C CA . TRP A 1 85 ? 3.356 -15.812 -3.857 1.00 93.19 85 TRP A CA 1
ATOM 697 C C . TRP A 1 85 ? 3.493 -15.106 -5.205 1.00 93.19 85 TRP A C 1
ATOM 699 O O . TRP A 1 85 ? 4.132 -14.070 -5.290 1.00 93.19 85 TRP A O 1
ATOM 709 N N . ASP A 1 86 ? 2.872 -15.669 -6.236 1.00 92.81 86 ASP A N 1
ATOM 710 C CA . ASP A 1 86 ? 2.924 -15.152 -7.603 1.00 92.81 86 ASP A CA 1
ATOM 711 C C . ASP A 1 86 ? 1.505 -14.816 -8.074 1.00 92.81 86 ASP A C 1
ATOM 713 O O . ASP A 1 86 ? 0.608 -15.674 -8.062 1.00 92.81 86 ASP A O 1
ATOM 717 N N . LEU A 1 87 ? 1.301 -13.575 -8.509 1.00 95.06 87 LEU A N 1
ATOM 718 C CA . LEU A 1 87 ? 0.045 -13.045 -9.011 1.00 95.06 87 LEU A CA 1
ATOM 719 C C . LEU A 1 87 ? -0.277 -13.648 -10.380 1.00 95.06 87 LEU A C 1
ATOM 721 O O . LEU A 1 87 ? -0.009 -13.096 -11.452 1.00 95.06 87 LEU A O 1
ATOM 725 N N . LYS A 1 88 ? -0.931 -14.808 -10.343 1.00 93.94 88 LYS A N 1
ATOM 726 C CA . LYS A 1 88 ? -1.319 -15.539 -11.549 1.00 93.94 88 LYS A CA 1
ATOM 727 C C . LYS A 1 88 ? -2.203 -14.692 -12.462 1.00 93.94 88 LYS A C 1
ATOM 729 O O . LYS A 1 88 ? -3.313 -14.302 -12.103 1.00 93.94 88 LYS A O 1
ATOM 734 N N . GLY A 1 89 ? -1.725 -14.498 -13.690 1.00 96.06 89 GLY A N 1
ATOM 735 C CA . GLY A 1 89 ? -2.439 -13.789 -14.749 1.00 96.06 89 GLY A CA 1
ATOM 736 C C . GLY A 1 89 ? -2.205 -12.278 -14.782 1.00 96.06 89 GLY A C 1
ATOM 737 O O . GLY A 1 89 ? -2.879 -11.613 -15.573 1.00 96.06 89 GLY A O 1
ATOM 738 N N . LEU A 1 90 ? -1.293 -11.742 -13.956 1.00 98.19 90 LEU A N 1
ATOM 739 C CA . LEU A 1 90 ? -0.805 -10.372 -14.109 1.00 98.19 90 LEU A CA 1
ATOM 740 C C . LEU A 1 90 ? -0.292 -10.175 -15.537 1.00 98.19 90 LEU A C 1
ATOM 742 O O . LEU A 1 90 ? 0.506 -10.968 -16.039 1.00 98.19 90 LEU A O 1
ATOM 746 N N . LYS A 1 91 ? -0.753 -9.108 -16.185 1.00 98.50 91 LYS A N 1
ATOM 747 C CA . LYS A 1 91 ? -0.172 -8.624 -17.438 1.00 98.50 91 LYS A CA 1
ATOM 748 C C . LYS A 1 91 ? 0.508 -7.302 -17.148 1.00 98.50 91 LYS A C 1
ATOM 750 O O . LYS A 1 91 ? -0.092 -6.448 -16.499 1.00 98.50 91 LYS A O 1
ATOM 755 N N . SER A 1 92 ? 1.719 -7.125 -17.647 1.00 98.25 92 SER A N 1
ATOM 756 C CA . SER A 1 92 ? 2.424 -5.854 -17.570 1.00 98.25 92 SER A CA 1
ATOM 757 C C . SER A 1 92 ? 3.218 -5.596 -18.842 1.00 98.25 92 SER A C 1
ATOM 759 O O . SER A 1 92 ? 3.563 -6.524 -19.579 1.00 98.25 92 SER A O 1
ATOM 761 N N . ALA A 1 93 ? 3.489 -4.325 -19.107 1.00 98.50 93 ALA A N 1
ATOM 762 C CA . ALA A 1 93 ? 4.373 -3.895 -20.174 1.00 98.50 93 ALA A CA 1
ATOM 763 C C . ALA A 1 93 ? 5.123 -2.631 -19.753 1.00 98.50 93 ALA A C 1
ATOM 765 O O . ALA A 1 93 ? 4.593 -1.793 -19.019 1.00 98.50 93 ALA A O 1
ATOM 766 N N . VAL A 1 94 ? 6.350 -2.493 -20.255 1.00 98.69 94 VAL A N 1
ATOM 767 C CA . VAL A 1 94 ? 7.157 -1.283 -20.113 1.00 98.69 94 VAL A CA 1
ATOM 768 C C . VAL A 1 94 ? 7.501 -0.747 -21.492 1.00 98.69 94 VAL A C 1
ATOM 770 O O . VAL A 1 94 ? 7.961 -1.485 -22.363 1.00 98.69 94 VAL A O 1
ATOM 773 N N . LYS A 1 95 ? 7.301 0.556 -21.680 1.00 98.62 95 LYS A N 1
ATOM 774 C CA . LYS A 1 95 ? 7.777 1.295 -22.846 1.00 98.62 95 LYS A CA 1
ATOM 775 C C . LYS A 1 95 ? 8.814 2.316 -22.407 1.00 98.62 95 LYS A C 1
ATOM 777 O O . LYS A 1 95 ? 8.500 3.240 -21.659 1.00 98.62 95 LYS A O 1
ATOM 782 N N . LEU A 1 96 ? 10.034 2.155 -22.901 1.00 98.62 96 LEU A N 1
ATOM 783 C CA . LEU A 1 96 ? 11.114 3.112 -22.705 1.00 98.62 96 LEU A CA 1
ATOM 784 C C . LEU A 1 96 ? 10.985 4.264 -23.699 1.00 98.62 96 LEU A C 1
ATOM 786 O O . LEU A 1 96 ? 10.647 4.051 -24.864 1.00 98.62 96 LEU A O 1
ATOM 790 N N . HIS A 1 97 ? 11.281 5.475 -23.241 1.00 98.06 97 HIS A N 1
ATOM 791 C CA . HIS A 1 97 ? 11.371 6.673 -24.074 1.00 98.06 97 HIS A CA 1
ATOM 792 C C . HIS A 1 97 ? 12.817 7.172 -24.070 1.00 98.06 97 HIS A C 1
ATOM 794 O O . HIS A 1 97 ? 13.116 8.257 -23.559 1.00 98.06 97 HIS A O 1
ATOM 800 N N . GLY A 1 98 ? 13.703 6.317 -24.585 1.00 96.81 98 GLY A N 1
ATOM 801 C CA . GLY A 1 98 ? 15.147 6.456 -24.452 1.00 96.81 98 GLY A CA 1
ATOM 802 C C . GLY A 1 98 ? 15.904 5.143 -24.681 1.00 96.81 98 GLY A C 1
ATOM 803 O O . GLY A 1 98 ? 15.316 4.165 -25.158 1.00 96.81 98 GLY A O 1
ATOM 804 N N . THR A 1 99 ? 17.181 5.115 -24.306 1.00 96.00 99 THR A N 1
ATOM 805 C CA . THR A 1 99 ? 18.089 3.974 -24.459 1.00 96.00 99 THR A CA 1
ATOM 806 C C . THR A 1 99 ? 18.491 3.421 -23.091 1.00 96.00 99 THR A C 1
ATOM 808 O O . THR A 1 99 ? 19.278 4.009 -22.359 1.00 96.00 99 THR A O 1
ATOM 811 N N . LEU A 1 100 ? 17.996 2.231 -22.740 1.00 95.38 100 LEU A N 1
ATOM 812 C CA . LEU A 1 100 ? 18.305 1.633 -21.439 1.00 95.38 100 LEU A CA 1
ATOM 813 C C . LEU A 1 100 ? 19.808 1.390 -21.248 1.00 95.38 100 LEU A C 1
ATOM 815 O O . LEU A 1 100 ? 20.452 0.765 -22.092 1.00 95.38 100 LEU A O 1
ATOM 819 N N . ASN A 1 101 ? 20.318 1.751 -20.071 1.00 93.81 101 ASN A N 1
ATOM 820 C CA . ASN A 1 101 ? 21.699 1.548 -19.636 1.00 93.81 101 ASN A CA 1
ATOM 821 C C . ASN A 1 101 ? 22.748 2.244 -20.524 1.00 93.81 101 ASN A C 1
ATOM 823 O O . ASN A 1 101 ? 23.911 1.835 -20.510 1.00 93.81 101 ASN A O 1
ATOM 827 N N . ASN A 1 102 ? 22.371 3.284 -21.273 1.00 92.56 102 ASN A N 1
ATOM 828 C CA . ASN A 1 102 ? 23.307 4.071 -22.065 1.00 92.56 102 ASN A CA 1
ATOM 829 C C . ASN A 1 102 ? 23.694 5.357 -21.332 1.00 92.56 102 ASN A C 1
ATOM 831 O O . ASN A 1 102 ? 23.041 6.380 -21.437 1.00 92.56 102 ASN A O 1
ATOM 835 N N . SER A 1 103 ? 24.817 5.344 -20.622 1.00 91.56 103 SER A N 1
ATOM 836 C CA . SER A 1 103 ? 25.251 6.524 -19.868 1.00 91.56 103 SER A CA 1
ATOM 837 C C . SER A 1 103 ? 25.809 7.670 -20.726 1.00 91.56 103 SER A C 1
ATOM 839 O O . SER A 1 103 ? 26.314 8.648 -20.172 1.00 91.56 103 SER A O 1
ATOM 841 N N . ALA A 1 104 ? 25.799 7.526 -22.056 1.00 91.12 104 ALA A N 1
ATOM 842 C CA . ALA A 1 104 ? 26.282 8.528 -23.004 1.00 91.12 104 ALA A CA 1
ATOM 843 C C . ALA A 1 104 ? 25.167 9.414 -23.586 1.00 91.12 104 ALA A C 1
ATOM 845 O O . ALA A 1 104 ? 25.484 10.422 -24.220 1.00 91.12 104 ALA A O 1
ATOM 846 N N . ASP A 1 105 ? 23.892 9.064 -23.394 1.00 93.06 105 ASP A N 1
ATOM 847 C CA . ASP A 1 105 ? 22.751 9.877 -23.813 1.00 93.06 105 ASP A CA 1
ATOM 848 C C . ASP A 1 105 ? 21.906 10.339 -22.614 1.00 93.06 105 ASP A C 1
ATOM 850 O O . ASP A 1 105 ? 22.320 10.272 -21.452 1.00 93.06 105 ASP A O 1
ATOM 854 N N . LYS A 1 106 ? 20.770 10.964 -22.928 1.00 93.81 106 LYS A N 1
ATOM 855 C CA . LYS A 1 106 ? 19.751 11.365 -21.966 1.00 93.81 106 LYS A CA 1
ATOM 856 C C . LYS A 1 106 ? 18.395 10.943 -22.479 1.00 93.81 106 LYS A C 1
ATOM 858 O O . LYS A 1 106 ? 18.068 11.151 -23.649 1.00 93.81 106 LYS A O 1
ATOM 863 N N . ASP A 1 107 ? 17.599 10.432 -21.561 1.00 96.31 107 ASP A N 1
ATOM 864 C CA . ASP A 1 107 ? 16.289 9.882 -21.848 1.00 96.31 107 ASP A CA 1
ATOM 865 C C . ASP A 1 107 ? 15.177 10.850 -21.447 1.00 96.31 107 ASP A C 1
ATOM 867 O O . ASP A 1 107 ? 15.391 11.887 -20.815 1.00 96.31 107 ASP A O 1
ATOM 871 N N . SER A 1 108 ? 13.945 10.519 -21.823 1.00 97.00 108 SER A N 1
ATOM 872 C CA . SER A 1 108 ? 12.764 11.284 -21.397 1.00 97.00 108 SER A CA 1
ATOM 873 C C . SER A 1 108 ? 11.929 10.563 -20.337 1.00 97.00 108 SER A C 1
ATOM 875 O O . SER A 1 108 ? 11.077 11.183 -19.687 1.00 97.00 108 SER A O 1
ATOM 877 N N . GLY A 1 109 ? 12.187 9.270 -20.130 1.00 97.75 109 GLY A N 1
ATOM 878 C CA . GLY A 1 109 ? 11.565 8.450 -19.104 1.00 97.75 109 GLY A CA 1
ATOM 879 C C . GLY A 1 109 ? 10.981 7.154 -19.642 1.00 97.75 109 GLY A C 1
ATOM 880 O O . GLY A 1 109 ? 11.426 6.610 -20.649 1.00 97.75 109 GLY A O 1
ATOM 881 N N . TRP A 1 110 ? 9.967 6.642 -18.958 1.00 98.50 110 TRP A N 1
ATOM 882 C CA . TRP A 1 110 ? 9.368 5.348 -19.268 1.00 98.50 110 TRP A CA 1
ATOM 883 C C . TRP A 1 110 ? 7.887 5.315 -18.887 1.00 98.50 110 TRP A C 1
ATOM 885 O O . TRP A 1 110 ? 7.365 6.175 -18.170 1.00 98.50 110 TRP A O 1
ATOM 895 N N . THR A 1 111 ? 7.169 4.352 -19.449 1.00 98.75 111 THR A N 1
ATOM 896 C CA . THR A 1 111 ? 5.756 4.108 -19.169 1.00 98.75 111 THR A CA 1
ATOM 897 C C . THR A 1 111 ? 5.561 2.664 -18.760 1.00 98.75 111 THR A C 1
ATOM 899 O O . THR A 1 111 ? 6.113 1.767 -19.391 1.00 98.75 111 THR A O 1
ATOM 902 N N . VAL A 1 112 ? 4.764 2.471 -17.719 1.00 98.62 112 VAL A N 1
ATOM 903 C CA . VAL A 1 112 ? 4.326 1.178 -17.204 1.00 98.62 112 VAL A CA 1
ATOM 904 C C . VAL A 1 112 ? 2.838 1.046 -17.450 1.00 98.62 112 VAL A C 1
ATOM 906 O O . VAL A 1 112 ? 2.088 1.983 -17.176 1.00 98.62 112 VAL A O 1
ATOM 909 N N . GLU A 1 113 ? 2.412 -0.130 -17.887 1.00 98.75 113 GLU A N 1
ATOM 910 C CA . GLU A 1 113 ? 1.010 -0.537 -17.886 1.00 98.75 113 GLU A CA 1
ATOM 911 C C . GLU A 1 113 ? 0.875 -1.885 -17.178 1.00 98.75 113 GLU A C 1
ATOM 913 O O . GLU A 1 113 ? 1.705 -2.776 -17.361 1.00 98.75 113 GLU A O 1
ATOM 918 N N . MET A 1 114 ? -0.168 -2.035 -16.362 1.00 98.81 114 MET A N 1
ATOM 919 C CA . MET A 1 114 ? -0.505 -3.257 -15.637 1.00 98.81 114 MET A CA 1
ATOM 920 C C . MET A 1 114 ? -1.997 -3.561 -15.773 1.00 98.81 114 MET A C 1
ATOM 922 O O . MET A 1 114 ? -2.831 -2.662 -15.669 1.00 98.81 114 MET A O 1
ATOM 926 N N . ALA A 1 115 ? -2.334 -4.838 -15.933 1.00 98.75 115 ALA A N 1
ATOM 927 C CA . ALA A 1 115 ? -3.684 -5.363 -15.764 1.00 98.75 115 ALA A CA 1
ATOM 928 C C . ALA A 1 115 ? -3.665 -6.426 -14.656 1.00 98.75 115 ALA A C 1
ATOM 930 O O . ALA A 1 115 ? -3.163 -7.538 -14.847 1.00 98.75 115 ALA A O 1
ATOM 931 N N . ILE A 1 116 ? -4.202 -6.064 -13.492 1.00 98.56 116 ILE A N 1
ATOM 932 C CA . ILE A 1 116 ? -4.231 -6.869 -12.267 1.00 98.56 116 ILE A CA 1
ATOM 933 C C . ILE A 1 116 ? -5.511 -7.711 -12.268 1.00 98.56 116 ILE A C 1
ATOM 935 O O . ILE A 1 116 ? -6.599 -7.146 -12.141 1.00 98.56 116 ILE A O 1
ATOM 939 N N . PRO A 1 117 ? -5.433 -9.045 -12.423 1.00 97.75 117 PRO A N 1
ATOM 940 C CA . PRO A 1 117 ? -6.621 -9.885 -12.507 1.00 97.75 117 PRO A CA 1
ATOM 941 C C . PRO A 1 117 ? -7.290 -10.037 -11.142 1.00 97.75 117 PRO A C 1
ATOM 943 O O . PRO A 1 117 ? -6.662 -10.485 -10.181 1.00 97.75 117 PRO A O 1
ATOM 946 N N . TYR A 1 118 ? -8.603 -9.813 -11.066 1.00 96.62 118 TYR A N 1
ATOM 947 C CA . TYR A 1 118 ? -9.347 -10.022 -9.818 1.00 96.62 118 TYR A CA 1
ATOM 948 C C . TYR A 1 118 ? -9.247 -11.451 -9.290 1.00 96.62 118 TYR A C 1
ATOM 950 O O . TYR A 1 118 ? -9.132 -11.662 -8.088 1.00 96.62 118 TYR A O 1
ATOM 958 N N . LYS A 1 119 ? -9.208 -12.445 -10.185 1.00 93.19 119 LYS A N 1
ATOM 959 C CA . LYS A 1 119 ? -9.038 -13.857 -9.810 1.00 93.19 119 LYS A CA 1
ATOM 960 C C . LYS A 1 119 ? -7.747 -14.115 -9.014 1.00 93.19 119 LYS A C 1
ATOM 962 O O . LYS A 1 119 ? -7.696 -15.086 -8.269 1.00 93.19 119 LYS A O 1
ATOM 967 N N . GLY A 1 120 ? -6.719 -13.284 -9.191 1.00 92.56 120 GLY A N 1
ATOM 968 C CA . GLY A 1 120 ? -5.440 -13.421 -8.497 1.00 92.56 120 GLY A CA 1
ATOM 969 C C . GLY A 1 120 ? -5.370 -12.703 -7.145 1.00 92.56 120 GLY A C 1
ATOM 970 O O . GLY A 1 120 ? -4.532 -13.065 -6.328 1.00 92.56 120 GLY A O 1
ATOM 971 N N . VAL A 1 121 ? -6.244 -11.722 -6.891 1.00 93.62 121 VAL A N 1
ATOM 972 C CA . VAL A 1 121 ? -6.171 -10.835 -5.705 1.00 93.62 121 VAL A CA 1
ATOM 973 C C . VAL A 1 121 ? -7.408 -10.883 -4.804 1.00 93.62 121 VAL A C 1
ATOM 975 O O . VAL A 1 121 ? -7.449 -10.236 -3.759 1.00 93.62 121 VAL A O 1
ATOM 978 N N . LEU A 1 122 ? -8.440 -11.620 -5.212 1.00 91.56 122 LEU A N 1
ATOM 979 C CA . LEU A 1 122 ? -9.641 -11.834 -4.416 1.00 91.56 122 LEU A CA 1
ATOM 980 C C . LEU A 1 122 ? -9.586 -13.203 -3.744 1.00 91.56 122 LEU A C 1
ATOM 982 O O . LEU A 1 122 ? -9.386 -14.230 -4.394 1.00 91.56 122 LEU A O 1
ATOM 986 N N . ALA A 1 123 ? -9.787 -13.209 -2.430 1.00 85.06 123 ALA A N 1
ATOM 987 C CA . ALA A 1 123 ? -9.898 -14.430 -1.651 1.00 85.06 123 ALA A CA 1
ATOM 988 C C . ALA A 1 123 ? -11.172 -15.213 -2.012 1.00 85.06 123 ALA A C 1
ATOM 990 O O . ALA A 1 123 ? -12.137 -14.673 -2.560 1.00 85.06 123 ALA A O 1
ATOM 991 N N . PHE A 1 124 ? -11.202 -16.499 -1.657 1.00 82.50 124 PHE A N 1
ATOM 992 C CA . PHE A 1 124 ? -12.390 -17.329 -1.839 1.00 82.50 124 PHE A CA 1
ATOM 993 C C . PHE A 1 124 ? -13.622 -16.683 -1.180 1.00 82.50 124 PHE A C 1
ATOM 995 O O . PHE A 1 124 ? -13.579 -16.281 -0.019 1.00 82.50 124 PHE A O 1
ATOM 1002 N N . GLY A 1 125 ? -14.717 -16.571 -1.936 1.00 82.06 125 GLY A N 1
ATOM 1003 C CA . GLY A 1 125 ? -15.960 -15.937 -1.488 1.00 82.06 125 GLY A CA 1
ATOM 1004 C C . GLY A 1 125 ? -15.995 -14.408 -1.616 1.00 82.06 125 GLY A C 1
ATOM 1005 O O . GLY A 1 125 ? -17.070 -13.828 -1.469 1.00 82.06 125 GLY A O 1
ATOM 1006 N N . GLN A 1 126 ? -14.880 -13.741 -1.940 1.00 87.75 126 GLN A N 1
ATOM 1007 C CA . GLN A 1 126 ? -14.916 -12.319 -2.282 1.00 87.75 126 GLN A CA 1
ATOM 1008 C C . GLN A 1 126 ? -15.497 -12.125 -3.683 1.00 87.75 126 GLN A C 1
ATOM 1010 O O . GLN A 1 126 ? -15.067 -12.746 -4.659 1.00 87.75 126 GLN A O 1
ATOM 1015 N N . ARG A 1 127 ? -16.481 -11.228 -3.784 1.00 91.62 127 ARG A N 1
ATOM 1016 C CA . ARG A 1 127 ? -17.006 -10.783 -5.074 1.00 91.62 127 ARG A CA 1
ATOM 1017 C C . ARG A 1 127 ? -16.069 -9.764 -5.715 1.00 91.62 127 ARG A C 1
ATOM 1019 O O . ARG A 1 127 ? -15.310 -9.079 -5.032 1.00 91.62 127 ARG A O 1
ATOM 1026 N N . ARG A 1 128 ? -16.178 -9.641 -7.035 1.00 93.25 128 ARG A N 1
ATOM 1027 C CA . ARG A 1 128 ? -15.503 -8.592 -7.805 1.00 93.25 128 ARG A CA 1
ATOM 1028 C C . ARG A 1 128 ? -16.002 -7.206 -7.371 1.00 93.25 128 ARG A C 1
ATOM 1030 O O . ARG A 1 128 ? -17.164 -7.115 -6.946 1.00 93.25 128 ARG A O 1
ATOM 1037 N N . PRO A 1 129 ? -15.162 -6.161 -7.488 1.00 93.81 129 PRO A N 1
ATOM 1038 C CA . PRO A 1 129 ? -15.605 -4.793 -7.278 1.00 93.81 129 PRO A CA 1
ATOM 1039 C C . PRO A 1 129 ? -16.789 -4.441 -8.176 1.00 93.81 129 PRO A C 1
ATOM 1041 O O . PRO A 1 129 ? -16.894 -4.893 -9.314 1.00 93.81 129 PRO A O 1
ATOM 1044 N N . GLN A 1 130 ? -17.688 -3.639 -7.636 1.00 94.06 130 GLN A N 1
ATOM 1045 C CA . GLN A 1 130 ? -18.818 -3.033 -8.316 1.00 94.06 130 GLN A CA 1
ATOM 1046 C C . GLN A 1 130 ? -18.769 -1.527 -8.080 1.00 94.06 130 GLN A C 1
ATOM 1048 O O . GLN A 1 130 ? -18.076 -1.041 -7.187 1.00 94.06 130 GLN A O 1
ATOM 1053 N N . ALA A 1 131 ? -19.531 -0.782 -8.874 1.00 93.56 131 ALA A N 1
ATOM 1054 C CA . ALA A 1 131 ? -19.643 0.653 -8.675 1.00 93.56 131 ALA A CA 1
ATOM 1055 C C . ALA A 1 131 ? -20.129 0.976 -7.247 1.00 93.56 131 ALA A C 1
ATOM 1057 O O . ALA A 1 131 ? -21.115 0.394 -6.793 1.00 93.56 131 ALA A O 1
ATOM 1058 N N . GLY A 1 132 ? -19.435 1.886 -6.565 1.00 90.81 132 GLY A N 1
ATOM 1059 C CA . GLY A 1 132 ? -19.641 2.238 -5.156 1.00 90.81 132 GLY A CA 1
ATOM 1060 C C . GLY A 1 132 ? -18.712 1.508 -4.176 1.00 90.81 132 GLY A C 1
ATOM 1061 O O . GLY A 1 132 ? -18.604 1.920 -3.022 1.00 90.81 132 GLY A O 1
ATOM 1062 N N . ASP A 1 133 ? -18.005 0.459 -4.609 1.00 92.94 133 ASP A N 1
ATOM 1063 C CA . ASP A 1 133 ? -16.963 -0.153 -3.783 1.00 92.94 133 ASP A CA 1
ATOM 1064 C C . ASP A 1 133 ? -15.713 0.724 -3.713 1.00 92.94 133 ASP A C 1
ATOM 1066 O O . ASP A 1 133 ? -15.460 1.576 -4.571 1.00 92.94 133 ASP A O 1
ATOM 1070 N N . TYR A 1 134 ? -14.876 0.459 -2.710 1.00 93.94 134 TYR A N 1
ATOM 1071 C CA . TYR A 1 134 ? -13.596 1.131 -2.558 1.00 93.94 134 TYR A CA 1
ATOM 1072 C C . TYR A 1 134 ? -12.507 0.221 -1.997 1.00 93.94 134 TYR A C 1
ATOM 1074 O O . TYR A 1 134 ? -12.764 -0.659 -1.172 1.00 93.94 134 TYR A O 1
ATOM 1082 N N . TRP A 1 135 ? -11.271 0.483 -2.416 1.00 95.31 135 TRP A N 1
ATOM 1083 C CA . TRP A 1 135 ? -10.043 -0.149 -1.936 1.00 95.31 135 TRP A CA 1
ATOM 1084 C C . TRP A 1 135 ? -9.099 0.884 -1.321 1.00 95.31 135 TRP A C 1
ATOM 1086 O O . TRP A 1 135 ? -9.200 2.084 -1.587 1.00 95.31 135 TRP A O 1
ATOM 1096 N N . ARG A 1 136 ? -8.143 0.410 -0.518 1.00 95.38 136 ARG A N 1
ATOM 1097 C CA . ARG A 1 136 ? -6.971 1.206 -0.124 1.00 95.38 136 ARG A CA 1
ATOM 1098 C C . ARG A 1 136 ? -5.892 0.994 -1.178 1.00 95.38 136 ARG A C 1
ATOM 1100 O O . ARG A 1 136 ? -5.599 -0.157 -1.492 1.00 95.38 136 ARG A O 1
ATOM 1107 N N . ILE A 1 137 ? -5.308 2.067 -1.705 1.00 97.56 137 ILE A N 1
ATOM 1108 C CA . ILE A 1 137 ? -4.228 1.986 -2.699 1.00 97.56 137 ILE A CA 1
ATOM 1109 C C . ILE A 1 137 ? -3.214 3.110 -2.506 1.00 97.56 137 ILE A C 1
ATOM 1111 O O . ILE A 1 137 ? -3.572 4.224 -2.113 1.00 97.56 137 ILE A O 1
ATOM 1115 N N . ASN A 1 138 ? -1.952 2.839 -2.812 1.00 97.81 138 ASN A N 1
ATOM 1116 C CA . ASN A 1 138 ? -0.945 3.868 -2.992 1.00 97.81 138 ASN A CA 1
ATOM 1117 C C . ASN A 1 138 ? 0.065 3.466 -4.070 1.00 97.81 138 ASN A C 1
ATOM 1119 O O . ASN A 1 138 ? 0.160 2.301 -4.453 1.00 97.81 138 ASN A O 1
ATOM 1123 N N . PHE A 1 139 ? 0.814 4.455 -4.538 1.00 98.12 139 PHE A N 1
ATOM 1124 C CA . PHE A 1 139 ? 1.884 4.288 -5.511 1.00 98.12 139 PHE A CA 1
ATOM 1125 C C . PHE A 1 139 ? 3.172 4.817 -4.917 1.00 98.12 139 PHE A C 1
ATOM 1127 O O . PHE A 1 139 ? 3.128 5.850 -4.243 1.00 98.12 139 PHE A O 1
ATOM 1134 N N . SER A 1 140 ? 4.280 4.147 -5.207 1.00 96.81 140 SER A N 1
ATOM 1135 C CA . SER A 1 140 ? 5.619 4.644 -4.914 1.00 96.81 140 SER A CA 1
ATOM 1136 C C . SER A 1 140 ? 6.460 4.685 -6.187 1.00 96.81 140 SER A C 1
ATOM 1138 O O . SER A 1 140 ? 6.193 3.981 -7.163 1.00 96.81 140 SER A O 1
ATOM 1140 N N . ARG A 1 141 ? 7.477 5.536 -6.178 1.00 96.19 141 ARG A N 1
ATOM 1141 C CA . ARG A 1 141 ? 8.595 5.503 -7.116 1.00 96.19 141 ARG A CA 1
ATOM 1142 C C . ARG A 1 141 ? 9.862 5.536 -6.289 1.00 96.19 141 ARG A C 1
ATOM 1144 O O . ARG A 1 141 ? 10.099 6.555 -5.628 1.00 96.19 141 ARG A O 1
ATOM 1151 N N . VAL A 1 142 ? 10.668 4.487 -6.397 1.00 95.75 142 VAL A N 1
ATOM 1152 C CA . VAL A 1 142 ? 12.042 4.504 -5.914 1.00 95.75 142 VAL A CA 1
ATOM 1153 C C . VAL A 1 142 ? 12.929 5.053 -7.020 1.00 95.75 142 VAL A C 1
ATOM 1155 O O . VAL A 1 142 ? 12.898 4.603 -8.167 1.00 95.75 142 VAL A O 1
ATOM 1158 N N . GLN A 1 143 ? 13.715 6.072 -6.685 1.00 95.44 143 GLN A N 1
ATOM 1159 C CA . GLN A 1 143 ? 14.667 6.679 -7.602 1.00 95.44 143 GLN A CA 1
ATOM 1160 C C . GLN A 1 143 ? 16.022 6.834 -6.931 1.00 95.44 143 GLN A C 1
ATOM 1162 O O . GLN A 1 143 ? 16.191 7.599 -5.982 1.00 95.44 143 GLN A O 1
ATOM 1167 N N . TRP A 1 144 ? 17.015 6.166 -7.493 1.00 94.81 144 TRP A N 1
ATOM 1168 C CA . TRP A 1 144 ? 18.403 6.349 -7.123 1.00 94.81 144 TRP A CA 1
ATOM 1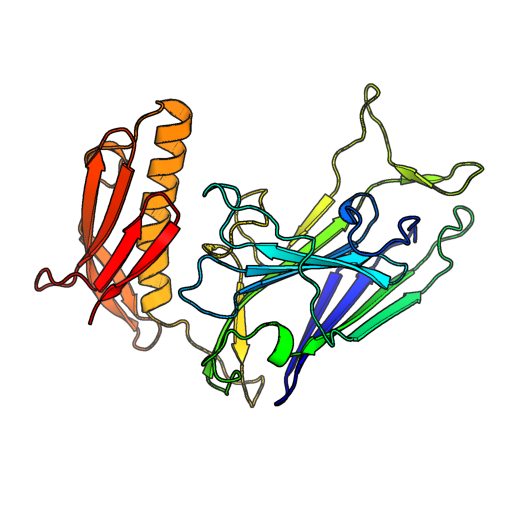169 C C . TRP A 1 144 ? 19.048 7.411 -7.995 1.00 94.81 144 TRP A C 1
ATOM 1171 O O . TRP A 1 144 ? 18.919 7.399 -9.220 1.00 94.81 144 TRP A O 1
ATOM 1181 N N . ASP A 1 145 ? 19.832 8.274 -7.358 1.00 92.50 145 ASP A N 1
ATOM 1182 C CA . ASP A 1 145 ? 20.817 9.059 -8.082 1.00 92.50 145 ASP A CA 1
ATOM 1183 C C . ASP A 1 145 ? 21.992 8.145 -8.457 1.00 92.50 145 ASP A C 1
ATOM 1185 O O . ASP A 1 145 ? 22.592 7.470 -7.607 1.00 92.50 145 ASP A O 1
ATOM 1189 N N . ALA A 1 146 ? 22.328 8.126 -9.742 1.00 90.44 146 ALA A N 1
ATOM 1190 C CA . ALA A 1 146 ? 23.431 7.355 -10.291 1.00 90.44 146 ALA A CA 1
ATOM 1191 C C . ALA A 1 146 ? 24.332 8.243 -11.154 1.00 90.44 146 ALA A C 1
ATOM 1193 O O . ALA A 1 146 ? 23.902 9.274 -11.671 1.00 90.44 146 ALA A O 1
ATOM 1194 N N . HIS A 1 147 ? 25.586 7.833 -11.314 1.00 89.31 147 HIS A N 1
ATOM 1195 C CA . HIS A 1 147 ? 26.540 8.476 -12.210 1.00 89.31 147 HIS A CA 1
ATOM 1196 C C . HIS A 1 147 ? 27.009 7.498 -13.298 1.00 89.31 147 HIS A C 1
ATOM 1198 O O . HIS A 1 147 ? 27.086 6.288 -13.044 1.00 89.31 147 HIS A O 1
ATOM 1204 N N . PRO A 1 148 ? 27.339 8.010 -14.499 1.00 89.00 148 PRO A N 1
ATOM 1205 C CA . PRO A 1 148 ? 27.984 7.239 -15.554 1.00 89.00 148 PRO A CA 1
ATOM 1206 C C . PRO A 1 148 ? 29.293 6.588 -15.099 1.00 89.00 148 PRO A C 1
ATOM 1208 O O . PRO A 1 148 ? 30.102 7.195 -14.398 1.00 89.00 148 PRO A O 1
ATOM 1211 N N . THR A 1 149 ? 29.534 5.370 -15.569 1.00 85.50 149 THR A N 1
ATOM 1212 C CA . THR A 1 149 ? 30.791 4.629 -15.436 1.00 85.50 149 THR A CA 1
ATOM 1213 C C . THR A 1 149 ? 31.100 3.910 -16.752 1.00 85.50 149 THR A C 1
ATOM 1215 O O . THR A 1 149 ? 30.238 3.789 -17.619 1.00 85.50 149 THR A O 1
ATOM 1218 N N . ALA A 1 150 ? 32.313 3.368 -16.907 1.00 79.69 150 ALA A N 1
ATOM 1219 C CA . ALA A 1 150 ? 32.681 2.603 -18.106 1.00 79.69 150 ALA A CA 1
ATOM 1220 C C . ALA A 1 150 ? 31.793 1.362 -18.351 1.00 79.69 150 ALA A C 1
ATOM 1222 O O . ALA A 1 150 ? 31.749 0.853 -19.467 1.00 79.69 150 ALA A O 1
ATOM 1223 N N . SER A 1 151 ? 31.089 0.872 -17.324 1.00 78.81 151 SER A N 1
ATOM 1224 C CA . SER A 1 151 ? 30.183 -0.280 -17.391 1.00 78.81 151 SER A CA 1
ATOM 1225 C C . SER A 1 151 ? 28.694 0.098 -17.314 1.00 78.81 151 SER A C 1
ATOM 1227 O O . SER A 1 151 ? 27.860 -0.773 -17.060 1.00 78.81 151 SER A O 1
ATOM 1229 N N . GLY A 1 152 ? 28.344 1.373 -17.532 1.00 81.50 152 GLY A N 1
ATOM 1230 C CA . GLY A 1 152 ? 26.968 1.877 -17.511 1.00 81.50 152 GLY A CA 1
ATOM 1231 C C . GLY A 1 152 ? 26.757 2.862 -16.367 1.00 81.50 152 GLY A C 1
ATOM 1232 O O . GLY A 1 152 ? 27.339 3.939 -16.367 1.00 81.50 152 GLY A O 1
ATOM 1233 N N . TYR A 1 153 ? 25.966 2.498 -15.360 1.00 89.19 153 TYR A N 1
ATOM 1234 C CA . TYR A 1 153 ? 25.637 3.382 -14.236 1.00 89.19 153 TYR A CA 1
ATOM 1235 C C . TYR A 1 153 ? 25.988 2.759 -12.886 1.00 89.19 153 TYR A C 1
ATOM 1237 O O . TYR A 1 153 ? 25.861 1.547 -12.685 1.00 89.19 153 TYR A O 1
ATOM 1245 N N . GLN A 1 154 ? 26.372 3.607 -11.931 1.00 89.00 154 GLN A N 1
ATOM 1246 C CA . GLN A 1 154 ? 26.574 3.223 -10.538 1.00 89.00 154 GLN A CA 1
ATOM 1247 C C . GLN A 1 154 ? 25.849 4.189 -9.598 1.00 89.00 154 GLN A C 1
ATOM 1249 O O . GLN A 1 154 ? 25.945 5.404 -9.743 1.00 89.00 154 GLN A O 1
ATOM 1254 N N . ARG A 1 155 ? 25.150 3.641 -8.595 1.00 93.56 155 ARG A N 1
ATOM 1255 C CA . ARG A 1 155 ? 24.499 4.431 -7.540 1.00 93.56 155 ARG A CA 1
ATOM 1256 C C . ARG A 1 155 ? 25.508 5.292 -6.784 1.00 93.56 155 ARG A C 1
ATOM 1258 O O . ARG A 1 155 ? 26.606 4.834 -6.450 1.00 93.56 155 ARG A O 1
ATOM 1265 N N . ASN A 1 156 ? 25.102 6.516 -6.473 1.00 93.00 156 ASN A N 1
ATOM 1266 C CA . ASN A 1 156 ? 25.952 7.487 -5.802 1.00 93.00 156 ASN A CA 1
ATOM 1267 C C . ASN A 1 156 ? 26.297 7.058 -4.370 1.00 93.00 156 ASN A C 1
ATOM 1269 O O . ASN A 1 156 ? 25.499 6.434 -3.664 1.00 93.00 156 ASN A O 1
ATOM 1273 N N . LYS A 1 157 ? 27.511 7.413 -3.936 1.00 93.81 157 LYS A N 1
ATOM 1274 C CA . LYS A 1 157 ? 28.022 7.129 -2.593 1.00 93.81 157 LYS A CA 1
ATOM 1275 C C . LYS A 1 157 ? 28.525 8.396 -1.907 1.00 93.81 157 LYS A C 1
ATOM 1277 O O . LYS A 1 157 ? 29.150 9.235 -2.544 1.00 93.81 157 LYS A O 1
ATOM 1282 N N . GLY A 1 158 ? 28.323 8.478 -0.594 1.00 92.81 158 GLY A N 1
ATOM 1283 C CA . GLY A 1 158 ? 28.902 9.486 0.296 1.00 92.81 158 GLY A CA 1
ATOM 1284 C C . GLY A 1 158 ? 29.479 8.814 1.542 1.00 92.81 158 GLY A C 1
ATOM 1285 O O . GLY A 1 158 ? 28.851 7.925 2.116 1.00 92.81 158 GLY A O 1
ATOM 1286 N N . GLY A 1 159 ? 30.709 9.164 1.936 1.00 90.56 159 GLY A N 1
ATOM 1287 C CA . GLY A 1 159 ? 31.371 8.543 3.097 1.00 90.56 159 GLY A CA 1
ATOM 1288 C C . GLY A 1 159 ? 31.516 7.015 2.993 1.00 90.56 159 GLY A C 1
ATOM 1289 O O . GLY A 1 159 ? 31.425 6.313 3.997 1.00 90.56 159 GLY A O 1
ATOM 1290 N N . GLY A 1 160 ? 31.665 6.484 1.773 1.00 91.25 160 GLY A N 1
ATOM 1291 C CA . GLY A 1 160 ? 31.781 5.044 1.503 1.00 91.25 160 GLY A CA 1
ATOM 1292 C C . GLY A 1 160 ? 30.461 4.259 1.497 1.00 91.25 160 GLY A C 1
ATOM 1293 O O . GLY A 1 160 ? 30.476 3.064 1.205 1.00 91.25 160 GLY A O 1
ATOM 1294 N N . ARG A 1 161 ? 29.316 4.900 1.767 1.00 92.44 161 ARG A N 1
ATOM 1295 C CA . ARG A 1 161 ? 27.982 4.272 1.770 1.00 92.44 161 ARG A CA 1
ATOM 1296 C C . ARG A 1 161 ? 27.134 4.784 0.615 1.00 92.44 161 ARG A C 1
ATOM 1298 O O . ARG A 1 161 ? 27.376 5.884 0.131 1.00 92.44 161 ARG A O 1
ATOM 1305 N N . LEU A 1 162 ? 26.160 3.988 0.171 1.00 92.94 162 LEU A N 1
ATOM 1306 C CA . LEU A 1 162 ? 25.156 4.453 -0.790 1.00 92.94 162 LEU A CA 1
ATOM 1307 C C . LEU A 1 162 ? 24.392 5.640 -0.192 1.00 92.94 162 LEU A C 1
ATOM 1309 O O . LEU A 1 162 ? 24.060 5.619 0.995 1.00 92.94 162 LEU A O 1
ATOM 1313 N N . LEU A 1 163 ? 24.158 6.671 -1.002 1.00 94.81 163 LEU A N 1
ATOM 1314 C CA . LEU A 1 163 ? 23.228 7.742 -0.642 1.00 94.81 163 LEU A CA 1
ATOM 1315 C C . LEU A 1 163 ? 21.804 7.189 -0.610 1.00 94.81 163 LEU A C 1
ATOM 1317 O O . LEU A 1 163 ? 21.532 6.219 -1.303 1.00 94.81 163 LEU A O 1
ATOM 1321 N N . ALA A 1 164 ? 20.919 7.789 0.183 1.00 93.44 164 ALA A N 1
ATOM 1322 C CA . ALA A 1 164 ? 19.522 7.370 0.223 1.00 93.44 164 ALA A CA 1
ATOM 1323 C C . ALA A 1 164 ? 18.833 7.614 -1.124 1.00 93.44 164 ALA A C 1
ATOM 1325 O O . ALA A 1 164 ? 19.102 8.604 -1.807 1.00 93.44 164 ALA A O 1
ATOM 1326 N N . GLU A 1 165 ? 17.935 6.710 -1.474 1.00 93.50 165 GLU A N 1
ATOM 1327 C CA . GLU A 1 165 ? 17.032 6.841 -2.601 1.00 93.50 165 GLU A CA 1
ATOM 1328 C C . GLU A 1 165 ? 15.931 7.876 -2.342 1.00 93.50 165 GLU A C 1
ATOM 1330 O O . GLU A 1 165 ? 15.519 8.133 -1.206 1.00 93.50 165 GLU A O 1
ATOM 1335 N N . HIS A 1 166 ? 15.429 8.473 -3.419 1.00 93.31 166 HIS A N 1
ATOM 1336 C CA . HIS A 1 166 ? 14.228 9.293 -3.372 1.00 93.31 166 HIS A CA 1
ATOM 1337 C C . HIS A 1 166 ? 13.012 8.380 -3.453 1.00 93.31 166 HIS A C 1
ATOM 1339 O O . HIS A 1 166 ? 12.891 7.585 -4.381 1.00 93.31 166 HIS A O 1
ATOM 1345 N N . ASN A 1 167 ? 12.098 8.541 -2.500 1.00 92.19 167 ASN A N 1
ATOM 1346 C CA . ASN A 1 167 ? 10.824 7.836 -2.469 1.00 92.19 167 ASN A CA 1
ATOM 1347 C C . ASN A 1 167 ? 9.695 8.848 -2.658 1.00 92.19 167 ASN A C 1
ATOM 1349 O O . ASN A 1 167 ? 9.461 9.698 -1.791 1.00 92.19 167 ASN A O 1
ATOM 1353 N N . TRP A 1 168 ? 8.987 8.768 -3.783 1.00 94.00 168 TRP A N 1
ATOM 1354 C CA . TRP A 1 168 ? 7.816 9.609 -4.037 1.00 94.00 168 TRP A CA 1
ATOM 1355 C C . TRP A 1 168 ? 6.545 8.794 -3.972 1.00 94.00 168 TRP A C 1
ATOM 1357 O O . TRP A 1 168 ? 6.462 7.742 -4.591 1.00 94.00 168 TRP A O 1
ATOM 1367 N N . VAL A 1 169 ? 5.537 9.327 -3.288 1.00 96.44 169 VAL A N 1
ATOM 1368 C CA . VAL A 1 169 ? 4.257 8.647 -3.095 1.00 96.44 169 VAL A CA 1
ATOM 1369 C C . VAL A 1 169 ? 3.106 9.473 -3.644 1.00 96.44 169 VAL A C 1
ATOM 1371 O O . VAL A 1 169 ? 3.166 10.704 -3.636 1.00 96.44 169 VAL A O 1
ATOM 1374 N N . TRP A 1 170 ? 2.046 8.810 -4.105 1.00 96.94 170 TRP A N 1
ATOM 1375 C CA . TRP A 1 170 ? 0.838 9.505 -4.562 1.00 96.94 170 TRP A CA 1
ATOM 1376 C C . TRP A 1 170 ? 0.028 10.074 -3.392 1.00 96.94 170 TRP A C 1
ATOM 1378 O O . TRP A 1 170 ? -0.214 11.279 -3.329 1.00 96.94 170 TRP A O 1
ATOM 1388 N N . SER A 1 171 ? -0.384 9.216 -2.457 1.00 95.25 171 SER A N 1
ATOM 1389 C CA . SER A 1 171 ? -1.118 9.632 -1.264 1.00 95.25 171 SER A CA 1
ATOM 1390 C C . SER A 1 171 ? -0.138 9.924 -0.126 1.00 95.25 171 SER A C 1
ATOM 1392 O O . SER A 1 171 ? 0.640 9.035 0.244 1.00 95.25 171 SER A O 1
ATOM 1394 N N . PRO A 1 172 ? -0.163 11.129 0.473 1.00 94.19 172 PRO A N 1
ATOM 1395 C CA . PRO A 1 172 ? 0.715 11.467 1.582 1.00 94.19 172 PRO A CA 1
ATOM 1396 C C . PRO A 1 172 ? 0.343 10.653 2.825 1.00 94.19 172 PRO A C 1
ATOM 1398 O O . PRO A 1 172 ? -0.759 10.763 3.353 1.00 94.19 172 PRO A O 1
ATOM 1401 N N . GLN A 1 173 ? 1.290 9.862 3.326 1.00 92.25 173 GLN A N 1
ATOM 1402 C CA . GLN A 1 173 ? 1.086 9.004 4.502 1.00 92.25 173 GLN A CA 1
ATOM 1403 C C . GLN A 1 173 ? 1.671 9.596 5.801 1.00 92.25 173 GLN A C 1
ATOM 1405 O O . GLN A 1 173 ? 1.395 9.110 6.899 1.00 92.25 173 GLN A O 1
ATOM 1410 N N . GLY A 1 174 ? 2.474 10.663 5.709 1.00 91.69 174 GLY A N 1
ATOM 1411 C CA . GLY A 1 174 ? 3.054 11.360 6.869 1.00 91.69 174 GLY A CA 1
ATOM 1412 C C . GLY A 1 174 ? 4.113 10.565 7.645 1.00 91.69 174 GLY A C 1
ATOM 1413 O O . GLY A 1 174 ? 4.497 10.971 8.738 1.00 91.69 174 GLY A O 1
ATOM 1414 N N . ILE A 1 175 ? 4.570 9.437 7.096 1.00 90.88 175 ILE A N 1
ATOM 1415 C CA . ILE A 1 175 ? 5.652 8.594 7.615 1.00 90.88 175 ILE A CA 1
ATOM 1416 C C . ILE A 1 175 ? 6.484 8.048 6.445 1.00 90.88 175 ILE A C 1
ATOM 1418 O O . ILE A 1 175 ? 5.968 7.862 5.343 1.00 90.88 175 ILE A O 1
ATOM 1422 N N . VAL A 1 176 ? 7.761 7.746 6.676 1.00 90.81 176 VAL A N 1
ATOM 1423 C CA . VAL A 1 176 ? 8.632 7.095 5.679 1.00 90.81 176 VAL A CA 1
ATOM 1424 C C . VAL A 1 176 ? 8.484 5.575 5.810 1.00 90.81 176 VAL A C 1
ATOM 1426 O O . VAL A 1 176 ? 9.343 4.903 6.369 1.00 90.81 176 VAL A O 1
ATOM 1429 N N . ASN A 1 177 ? 7.314 5.053 5.426 1.00 92.00 177 ASN A N 1
ATOM 1430 C CA . ASN A 1 177 ? 6.987 3.625 5.480 1.00 92.00 177 ASN A CA 1
ATOM 1431 C C . ASN A 1 177 ? 5.752 3.309 4.613 1.00 92.00 177 ASN A C 1
ATOM 1433 O O . ASN A 1 177 ? 4.627 3.557 5.055 1.00 92.00 177 ASN A O 1
ATOM 1437 N N . MET A 1 178 ? 5.953 2.741 3.417 1.00 94.81 178 MET A N 1
ATOM 1438 C CA . MET A 1 178 ? 4.855 2.332 2.525 1.00 94.81 178 MET A CA 1
ATOM 1439 C C . MET A 1 178 ? 4.016 1.181 3.081 1.00 94.81 178 MET A C 1
ATOM 1441 O O . MET A 1 178 ? 2.833 1.090 2.768 1.00 94.81 178 MET A O 1
ATOM 1445 N N . HIS A 1 179 ? 4.555 0.371 3.994 1.00 95.00 179 HIS A N 1
ATOM 1446 C CA . HIS A 1 179 ? 3.871 -0.754 4.640 1.00 95.00 179 HIS A CA 1
ATOM 1447 C C . HIS A 1 179 ? 2.921 -0.292 5.765 1.00 95.00 179 HIS A C 1
ATOM 1449 O O . HIS A 1 179 ? 2.941 -0.801 6.892 1.00 95.00 179 HIS A O 1
ATOM 1455 N N . ALA A 1 180 ? 2.088 0.705 5.461 1.00 94.19 180 ALA A N 1
ATOM 1456 C CA . ALA A 1 180 ? 1.087 1.316 6.328 1.00 94.19 180 ALA A CA 1
ATOM 1457 C C . ALA A 1 180 ? -0.259 1.467 5.586 1.00 94.19 180 ALA A C 1
ATOM 1459 O O . ALA A 1 180 ? -0.669 2.590 5.283 1.00 94.19 180 ALA A O 1
ATOM 1460 N N . PRO A 1 181 ? -0.963 0.353 5.293 1.00 94.50 181 PRO A N 1
ATOM 1461 C CA . PRO A 1 181 ? -2.191 0.347 4.487 1.00 94.50 181 PRO A CA 1
ATOM 1462 C C . PRO A 1 181 ? -3.325 1.221 5.035 1.00 94.50 181 PRO A C 1
ATOM 1464 O O . PRO A 1 181 ? -4.151 1.755 4.292 1.00 94.50 181 PRO A O 1
ATOM 1467 N N . ASP A 1 182 ? -3.340 1.431 6.346 1.00 93.56 182 ASP A N 1
ATOM 1468 C CA . ASP A 1 182 ? -4.255 2.332 7.035 1.00 93.56 182 ASP A CA 1
ATOM 1469 C C . ASP A 1 182 ? -4.040 3.813 6.686 1.00 93.56 182 ASP A C 1
ATOM 1471 O O . ASP A 1 182 ? -4.939 4.617 6.914 1.00 93.56 182 ASP A O 1
ATOM 1475 N N . ARG A 1 183 ? -2.918 4.179 6.053 1.00 93.94 183 ARG A N 1
ATOM 1476 C CA . ARG A 1 183 ? -2.562 5.562 5.676 1.00 93.94 183 ARG A CA 1
ATOM 1477 C C . ARG A 1 183 ? -2.571 5.855 4.177 1.00 93.94 183 ARG A C 1
ATOM 1479 O O . ARG A 1 183 ? -2.314 6.987 3.780 1.00 93.94 183 ARG A O 1
ATOM 1486 N N . TRP A 1 184 ? -2.859 4.862 3.347 1.00 95.81 184 TRP A N 1
ATOM 1487 C CA . TRP A 1 184 ? -2.925 5.016 1.895 1.00 95.81 184 TRP A CA 1
ATOM 1488 C C . TRP A 1 184 ? -4.081 5.905 1.411 1.00 95.81 184 TRP A C 1
ATOM 1490 O O . TRP A 1 184 ? -4.845 6.470 2.199 1.00 95.81 184 TRP A O 1
ATOM 1500 N N . GLY A 1 185 ? -4.202 6.060 0.096 1.00 94.94 185 GLY A N 1
ATOM 1501 C CA . GLY A 1 185 ? -5.356 6.697 -0.524 1.00 94.94 185 GLY A CA 1
ATOM 1502 C C . GLY A 1 185 ? -6.529 5.726 -0.656 1.00 94.94 185 GLY A C 1
ATOM 1503 O O . GLY A 1 185 ? -6.436 4.546 -0.305 1.00 94.94 185 GLY A O 1
ATOM 1504 N N . TYR A 1 186 ? -7.645 6.234 -1.169 1.00 94.56 186 TYR A N 1
ATOM 1505 C CA . TYR A 1 186 ? -8.815 5.430 -1.514 1.00 94.56 186 TYR A CA 1
ATOM 1506 C C . TYR A 1 186 ? -8.970 5.376 -3.034 1.00 94.56 186 TYR A C 1
ATOM 1508 O O . TYR A 1 186 ? -8.922 6.410 -3.700 1.00 94.56 186 TYR A O 1
ATOM 1516 N N . LEU A 1 187 ? -9.167 4.173 -3.568 1.00 95.00 187 LEU A N 1
ATOM 1517 C CA . LEU A 1 187 ? -9.633 3.940 -4.931 1.00 95.00 187 LEU A CA 1
ATOM 1518 C C . LEU A 1 187 ? -11.118 3.634 -4.857 1.00 95.00 187 LEU A C 1
ATOM 1520 O O . LEU A 1 187 ? -11.479 2.609 -4.291 1.00 95.00 187 LEU A O 1
ATOM 1524 N N . PHE A 1 188 ? -11.953 4.485 -5.441 1.00 95.12 188 PHE A N 1
ATOM 1525 C CA . PHE A 1 188 ? -13.372 4.198 -5.600 1.00 95.12 188 PHE A CA 1
ATOM 1526 C C . PHE A 1 188 ? -13.664 3.674 -7.004 1.00 95.12 188 PHE A C 1
ATOM 1528 O O . PHE A 1 188 ? -13.200 4.236 -7.999 1.00 95.12 188 PHE A O 1
ATOM 1535 N N . PHE A 1 189 ? -14.457 2.611 -7.081 1.00 95.06 189 PHE A N 1
ATOM 1536 C CA . PHE A 1 189 ? -14.934 2.049 -8.336 1.00 95.06 189 PHE A CA 1
ATOM 1537 C C . PHE A 1 189 ? -16.193 2.805 -8.760 1.00 95.06 189 PHE A C 1
ATOM 1539 O O . PHE A 1 189 ? -17.222 2.730 -8.095 1.00 95.06 189 PHE A O 1
ATOM 1546 N N . VAL A 1 190 ? -16.121 3.548 -9.864 1.00 95.06 190 VAL A N 1
ATOM 1547 C CA . VAL A 1 190 ? -17.236 4.358 -10.385 1.00 95.06 190 VAL A CA 1
ATOM 1548 C C . VAL A 1 190 ? -17.536 3.999 -11.838 1.00 95.06 190 VAL A C 1
ATOM 1550 O O . VAL A 1 190 ? -16.636 3.584 -12.570 1.00 95.06 190 VAL A O 1
ATOM 1553 N N . LYS A 1 191 ? -18.800 4.157 -12.257 1.00 91.88 191 LYS A N 1
ATOM 1554 C CA . LYS A 1 191 ? -19.198 4.052 -13.677 1.00 91.88 191 LYS A CA 1
ATOM 1555 C C . LYS A 1 191 ? -18.906 5.334 -14.449 1.00 91.88 191 LYS A C 1
ATOM 1557 O O . LYS A 1 191 ? -18.588 5.277 -15.630 1.00 91.88 191 LYS A O 1
ATOM 1562 N N . ASP A 1 192 ? -19.031 6.470 -13.771 1.00 88.88 192 ASP A N 1
ATOM 1563 C CA . ASP A 1 192 ? -18.803 7.799 -14.319 1.00 88.88 192 ASP A CA 1
ATOM 1564 C C . ASP A 1 192 ? -17.747 8.509 -13.467 1.00 88.88 192 ASP A C 1
ATOM 1566 O O . ASP A 1 192 ? -17.910 8.667 -12.259 1.00 88.88 192 ASP A O 1
ATOM 1570 N N . SER A 1 193 ? -16.658 8.949 -14.096 1.00 80.75 193 SER A N 1
ATOM 1571 C CA . SER A 1 193 ? -15.571 9.672 -13.427 1.00 80.75 193 SER A CA 1
ATOM 1572 C C . SER A 1 193 ? -15.982 11.028 -12.837 1.00 80.75 193 SER A C 1
ATOM 1574 O O . SER A 1 193 ? -15.211 11.617 -12.082 1.00 80.75 193 SER A O 1
ATOM 1576 N N . THR A 1 194 ? -17.163 11.550 -13.182 1.00 86.50 194 THR A N 1
ATOM 1577 C CA . THR A 1 194 ? -17.720 12.774 -12.586 1.00 86.50 194 THR A CA 1
ATOM 1578 C C . THR A 1 194 ? -18.363 12.533 -11.217 1.00 86.50 194 THR A C 1
ATOM 1580 O O . THR A 1 194 ? -18.585 13.489 -10.467 1.00 86.50 194 THR A O 1
ATOM 1583 N N . GLN A 1 195 ? -18.621 11.271 -10.859 1.00 86.06 195 GLN A N 1
ATOM 1584 C CA . GLN A 1 195 ? -19.187 10.891 -9.572 1.00 86.06 195 GLN A CA 1
ATOM 1585 C C . GLN A 1 195 ? -18.196 11.194 -8.445 1.00 86.06 195 GLN A C 1
ATOM 1587 O O . GLN A 1 195 ? -17.071 10.693 -8.414 1.00 86.06 195 GLN A O 1
ATOM 1592 N N . LYS A 1 196 ? -18.626 12.028 -7.495 1.00 84.12 196 LYS A N 1
ATOM 1593 C CA . LYS A 1 196 ? -17.867 12.300 -6.273 1.00 84.12 196 LYS A CA 1
ATOM 1594 C C . LYS A 1 196 ? -18.280 11.312 -5.201 1.00 84.12 196 LYS A C 1
ATOM 1596 O O . LYS A 1 196 ? -19.338 11.456 -4.596 1.00 84.12 196 LYS A O 1
ATOM 1601 N N . GLU A 1 197 ? -17.425 10.330 -4.975 1.00 88.75 197 GLU A N 1
ATOM 1602 C CA . GLU A 1 197 ? -17.628 9.367 -3.905 1.00 88.75 197 GLU A CA 1
ATOM 1603 C C . GLU A 1 197 ? -17.311 9.969 -2.544 1.00 88.75 197 GLU A C 1
ATOM 1605 O O . GLU A 1 197 ? -16.378 10.761 -2.376 1.00 88.75 197 GLU A O 1
ATOM 1610 N N . VAL A 1 198 ? -18.123 9.586 -1.565 1.00 90.75 198 VAL A N 1
ATOM 1611 C CA . VAL A 1 198 ? -18.042 10.086 -0.199 1.00 90.75 198 VAL A CA 1
ATOM 1612 C C . VAL A 1 198 ? -17.548 8.963 0.694 1.00 90.75 198 VAL A C 1
ATOM 1614 O O . VAL A 1 198 ? -18.108 7.867 0.714 1.00 90.75 198 VAL A O 1
ATOM 1617 N N . LEU A 1 199 ? -16.500 9.248 1.463 1.00 91.12 199 LEU A N 1
ATOM 1618 C CA . LEU A 1 199 ? -15.876 8.260 2.327 1.00 91.12 199 LEU A CA 1
ATOM 1619 C C . LEU A 1 199 ? -16.874 7.717 3.367 1.00 91.12 199 LEU A C 1
ATOM 1621 O O . LEU A 1 199 ? -17.487 8.515 4.080 1.00 91.12 199 LEU A O 1
ATOM 1625 N N . PRO A 1 200 ? -17.033 6.389 3.507 1.00 92.56 200 PRO A N 1
ATOM 1626 C CA . PRO A 1 200 ? -17.891 5.797 4.530 1.00 92.56 200 PRO A CA 1
ATOM 1627 C C . PRO A 1 200 ? -17.504 6.220 5.947 1.00 92.56 200 PRO A C 1
ATOM 1629 O O . PRO A 1 200 ? -16.321 6.231 6.291 1.00 92.56 200 PRO A O 1
ATOM 1632 N N . MET A 1 201 ? -18.502 6.490 6.796 1.00 94.00 201 MET A N 1
ATOM 1633 C CA . MET A 1 201 ? -18.291 6.892 8.195 1.00 94.00 201 MET A CA 1
ATOM 1634 C C . MET A 1 201 ? -17.369 5.931 8.964 1.00 94.00 201 MET A C 1
ATOM 1636 O O . MET A 1 201 ? -16.534 6.360 9.761 1.00 94.00 201 MET A O 1
ATOM 1640 N N . ILE A 1 202 ? -17.449 4.631 8.656 1.00 94.00 202 ILE A N 1
ATOM 1641 C CA . ILE A 1 202 ? -16.593 3.602 9.256 1.00 94.00 202 ILE A CA 1
ATOM 1642 C C . ILE A 1 202 ? -15.095 3.877 9.066 1.00 94.00 202 ILE A C 1
ATOM 1644 O O . ILE A 1 202 ? -14.299 3.530 9.931 1.00 94.00 202 ILE A O 1
ATOM 1648 N N . GLU A 1 203 ? -14.674 4.534 7.985 1.00 93.88 203 GLU A N 1
ATOM 1649 C CA . GLU A 1 203 ? -13.259 4.852 7.766 1.00 93.88 203 GLU A CA 1
ATOM 1650 C C . GLU A 1 203 ? -12.771 5.985 8.685 1.00 93.88 203 GLU A C 1
ATOM 1652 O O . GLU A 1 203 ? -11.638 5.938 9.170 1.00 93.88 203 GLU A O 1
ATOM 1657 N N . LEU A 1 204 ? -13.631 6.958 9.016 1.00 95.00 204 LEU A N 1
ATOM 1658 C CA . LEU A 1 204 ? -13.318 7.973 10.032 1.00 95.00 204 LEU A CA 1
ATOM 1659 C C . LEU A 1 204 ? -13.248 7.357 11.433 1.00 95.00 204 LEU A C 1
ATOM 1661 O O . LEU A 1 204 ? -12.341 7.659 12.209 1.00 95.00 204 LEU A O 1
ATOM 1665 N N . GLN A 1 205 ? -14.169 6.443 11.735 1.00 95.75 205 GLN A N 1
ATOM 1666 C CA . GLN A 1 205 ? -14.170 5.686 12.986 1.00 95.75 205 GLN A CA 1
ATOM 1667 C C . GLN A 1 205 ? -12.894 4.830 13.128 1.00 95.75 205 GLN A C 1
ATOM 1669 O O . GLN A 1 205 ? -12.254 4.836 14.182 1.00 95.75 205 GLN A O 1
ATOM 1674 N N . LYS A 1 206 ? -12.455 4.152 12.055 1.00 95.44 206 LYS A N 1
ATOM 1675 C CA . LYS A 1 206 ? -11.171 3.426 12.018 1.00 95.44 206 LYS A CA 1
ATOM 1676 C C . LYS A 1 206 ? -9.985 4.355 12.260 1.00 95.44 206 LYS A C 1
ATOM 1678 O O . LYS A 1 206 ? -9.083 3.992 13.011 1.00 95.44 206 LYS A O 1
ATOM 1683 N N . ALA A 1 207 ? -9.973 5.545 11.656 1.00 93.94 207 ALA A N 1
ATOM 1684 C CA . ALA A 1 207 ? -8.890 6.510 11.843 1.00 93.94 207 ALA A CA 1
ATOM 1685 C C . ALA A 1 207 ? -8.731 6.928 13.318 1.00 93.94 207 ALA A C 1
ATOM 1687 O O . ALA A 1 207 ? -7.604 7.071 13.798 1.00 93.94 207 ALA A O 1
ATOM 1688 N N . ALA A 1 208 ? -9.837 7.048 14.062 1.00 94.81 208 ALA A N 1
ATOM 1689 C CA . ALA A 1 208 ? -9.796 7.307 15.501 1.00 94.81 208 ALA A CA 1
ATOM 1690 C C . ALA A 1 208 ? -9.109 6.169 16.281 1.00 94.81 208 ALA A C 1
ATOM 1692 O O . ALA A 1 208 ? -8.259 6.434 17.133 1.00 94.81 208 ALA A O 1
ATOM 1693 N N . LEU A 1 209 ? -9.401 4.907 15.946 1.00 96.25 209 LEU A N 1
ATOM 1694 C CA . LEU A 1 209 ? -8.721 3.752 16.546 1.00 96.25 209 LEU A CA 1
ATOM 1695 C C . LEU A 1 209 ? -7.232 3.706 16.180 1.00 96.25 209 LEU A C 1
ATOM 1697 O O . LEU A 1 209 ? -6.389 3.492 17.053 1.00 96.25 209 LEU A O 1
ATOM 1701 N N . TRP A 1 210 ? -6.884 3.969 14.916 1.00 95.44 210 TRP A N 1
ATOM 1702 C CA . TRP A 1 210 ? -5.488 4.013 14.470 1.00 95.44 210 TRP A CA 1
ATOM 1703 C C . TRP A 1 210 ? -4.681 5.111 15.166 1.00 95.44 210 TRP A C 1
ATOM 1705 O O . TRP A 1 210 ? -3.499 4.915 15.446 1.00 95.44 210 TRP A O 1
ATOM 1715 N N . LYS A 1 211 ? -5.296 6.247 15.517 1.00 94.25 211 LYS A N 1
ATOM 1716 C CA . LYS A 1 211 ? -4.632 7.286 16.318 1.00 94.25 211 LYS A CA 1
ATOM 1717 C C . LYS A 1 211 ? -4.158 6.735 17.667 1.00 94.25 211 LYS A C 1
ATOM 1719 O O . LYS A 1 211 ? -3.003 6.952 18.034 1.00 94.25 211 LYS A O 1
ATOM 1724 N N . ILE A 1 212 ? -5.018 5.995 18.370 1.00 96.19 212 ILE A N 1
ATOM 1725 C CA . ILE A 1 212 ? -4.664 5.343 19.640 1.00 96.19 212 ILE A CA 1
ATOM 1726 C C . ILE A 1 212 ? -3.609 4.262 19.412 1.00 96.19 212 ILE A C 1
ATOM 1728 O O . ILE A 1 212 ? -2.604 4.238 20.117 1.00 96.19 212 ILE A O 1
ATOM 1732 N N . TYR A 1 213 ? -3.769 3.445 18.369 1.00 96.25 213 TYR A N 1
ATOM 1733 C CA . TYR A 1 213 ? -2.779 2.441 17.981 1.00 96.25 213 TYR A CA 1
ATOM 1734 C C . TYR A 1 213 ? -1.375 3.038 17.820 1.00 96.25 213 TYR A C 1
ATOM 1736 O O . TYR A 1 213 ? -0.408 2.521 18.371 1.00 96.25 213 TYR A O 1
ATOM 1744 N N . TYR A 1 214 ? -1.238 4.146 17.090 1.00 94.88 214 TYR A N 1
ATOM 1745 C CA . TYR A 1 214 ? 0.063 4.786 16.895 1.00 94.88 214 TYR A CA 1
ATOM 1746 C C . TYR A 1 214 ? 0.641 5.375 18.182 1.00 94.88 214 TYR A C 1
ATOM 1748 O O . TYR A 1 214 ? 1.853 5.292 18.386 1.00 94.88 214 TYR A O 1
ATOM 1756 N N . ALA A 1 215 ? -0.201 5.940 19.052 1.00 95.31 215 ALA A N 1
ATOM 1757 C CA . ALA A 1 215 ? 0.233 6.422 20.360 1.00 95.31 215 ALA A CA 1
ATOM 1758 C C . ALA A 1 215 ? 0.777 5.271 21.226 1.00 95.31 215 ALA A C 1
ATOM 1760 O O . ALA A 1 215 ? 1.841 5.407 21.834 1.00 95.31 215 ALA A O 1
ATOM 1761 N N . GLU A 1 216 ? 0.107 4.117 21.201 1.00 96.50 216 GLU A N 1
ATOM 1762 C CA . GLU A 1 216 ? 0.554 2.899 21.878 1.00 96.50 216 GLU A CA 1
ATOM 1763 C C . GLU A 1 216 ? 1.883 2.379 21.328 1.00 96.50 216 GLU A C 1
ATOM 1765 O O . GLU A 1 216 ? 2.823 2.147 22.089 1.00 96.50 216 GLU A O 1
ATOM 1770 N N . GLN A 1 217 ? 2.016 2.263 20.003 1.00 94.44 217 GLN A N 1
ATOM 1771 C CA . GLN A 1 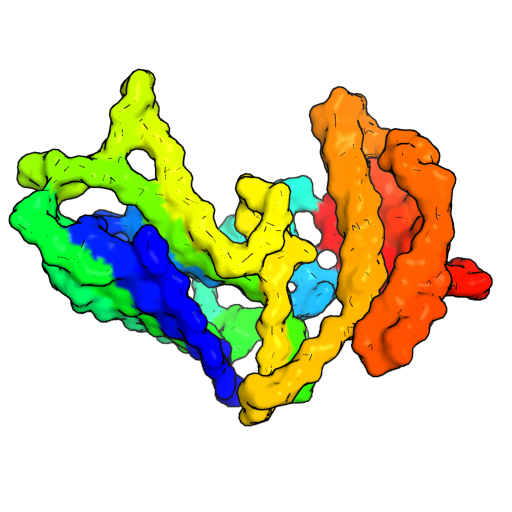217 ? 3.269 1.821 19.378 1.00 94.44 217 GLN A CA 1
ATOM 1772 C C . GLN A 1 217 ? 4.437 2.757 19.711 1.00 94.44 217 GLN A C 1
ATOM 1774 O O . GLN A 1 217 ? 5.541 2.303 20.016 1.00 94.44 217 GLN A O 1
ATOM 1779 N N . TYR A 1 218 ? 4.197 4.069 19.704 1.00 93.81 218 TYR A N 1
ATOM 1780 C CA . TYR A 1 218 ? 5.204 5.058 20.078 1.00 93.81 218 TYR A CA 1
ATOM 1781 C C . TYR A 1 218 ? 5.628 4.931 21.545 1.00 93.81 218 TYR A C 1
ATOM 1783 O O . TYR A 1 218 ? 6.819 4.991 21.863 1.00 93.81 218 TYR A O 1
ATOM 1791 N N . ARG A 1 219 ? 4.664 4.733 22.450 1.00 95.12 219 ARG A N 1
ATOM 1792 C CA . ARG A 1 219 ? 4.940 4.512 23.871 1.00 95.12 219 ARG A CA 1
ATOM 1793 C C . ARG A 1 219 ? 5.730 3.226 24.080 1.00 95.12 219 ARG A C 1
ATOM 1795 O O . ARG A 1 219 ? 6.758 3.265 24.757 1.00 95.12 219 ARG A O 1
ATOM 1802 N N . TYR A 1 220 ? 5.306 2.127 23.461 1.00 95.56 220 TYR A N 1
ATOM 1803 C CA . TYR A 1 220 ? 5.978 0.837 23.564 1.00 95.56 220 TYR A CA 1
ATOM 1804 C C . TYR A 1 220 ? 7.421 0.909 23.058 1.00 95.56 220 TYR A C 1
ATOM 1806 O O . TYR A 1 220 ? 8.327 0.439 23.739 1.00 95.56 220 TYR A O 1
ATOM 1814 N N . ALA A 1 221 ? 7.672 1.589 21.936 1.00 93.81 221 ALA A N 1
ATOM 1815 C CA . ALA A 1 221 ? 9.027 1.796 21.423 1.00 93.81 221 ALA A CA 1
ATOM 1816 C C . ALA A 1 221 ? 9.948 2.542 22.410 1.00 93.81 221 ALA A C 1
ATOM 1818 O O . ALA A 1 221 ? 11.157 2.327 22.402 1.00 93.81 221 ALA A O 1
ATOM 1819 N N . LYS A 1 222 ? 9.393 3.407 23.271 1.00 94.62 222 LYS A N 1
ATOM 1820 C CA . LYS A 1 222 ? 10.152 4.194 24.260 1.00 94.62 222 LYS A CA 1
ATOM 1821 C C . LYS A 1 222 ? 10.248 3.561 25.644 1.00 94.62 222 LYS A C 1
ATOM 1823 O O . LYS A 1 222 ? 11.180 3.858 26.385 1.00 94.62 222 LYS A O 1
ATOM 1828 N N . ARG A 1 223 ? 9.231 2.802 26.047 1.00 95.62 223 ARG A N 1
ATOM 1829 C CA . ARG A 1 223 ? 9.046 2.329 27.431 1.00 95.62 223 ARG A CA 1
ATOM 1830 C C . ARG A 1 223 ? 9.023 0.811 27.549 1.00 95.62 223 ARG A C 1
ATOM 1832 O O . ARG A 1 223 ? 9.019 0.309 28.666 1.00 95.62 223 ARG A O 1
ATOM 1839 N N . HIS A 1 224 ? 8.966 0.100 26.424 1.00 96.00 224 HIS A N 1
ATOM 1840 C CA . HIS A 1 224 ? 8.753 -1.347 26.340 1.00 96.00 224 HIS A CA 1
ATOM 1841 C C . HIS A 1 224 ? 7.470 -1.829 27.041 1.00 96.00 224 HIS A C 1
ATOM 1843 O O . HIS A 1 224 ? 7.361 -2.993 27.426 1.00 96.00 224 HIS A O 1
ATOM 1849 N N . LYS A 1 225 ? 6.502 -0.916 27.204 1.00 96.81 225 LYS A N 1
ATOM 1850 C CA . LYS A 1 225 ? 5.186 -1.147 27.799 1.00 96.81 225 LYS A CA 1
ATOM 1851 C C . LYS A 1 225 ? 4.130 -0.309 27.087 1.00 96.81 225 LYS A C 1
ATOM 1853 O O . LYS A 1 225 ? 4.394 0.855 26.771 1.00 96.81 225 LYS A O 1
ATOM 1858 N N . PHE A 1 226 ? 2.957 -0.890 26.865 1.00 97.12 226 PHE A N 1
ATOM 1859 C CA . PHE A 1 226 ? 1.771 -0.151 26.429 1.00 97.12 226 PHE A CA 1
ATOM 1860 C C . PHE A 1 226 ? 1.191 0.695 27.569 1.00 97.12 226 PHE A C 1
ATOM 1862 O O . PHE A 1 226 ? 1.598 0.568 28.728 1.00 97.12 226 PHE A O 1
ATOM 1869 N N . ALA A 1 227 ? 0.307 1.630 27.239 1.00 96.19 227 ALA A N 1
ATOM 1870 C CA . ALA A 1 227 ? -0.463 2.353 28.235 1.00 96.19 227 ALA A CA 1
ATOM 1871 C C . ALA A 1 227 ? -1.579 1.458 28.769 1.00 96.19 227 ALA A C 1
ATOM 1873 O O . ALA A 1 227 ? -2.183 0.679 28.038 1.00 96.19 227 ALA A O 1
ATOM 1874 N N . LEU A 1 228 ? -1.870 1.587 30.061 1.00 96.00 228 LEU A N 1
ATOM 1875 C CA . LEU A 1 228 ? -2.991 0.864 30.666 1.00 96.00 228 LEU A CA 1
ATOM 1876 C C . LEU A 1 228 ? -4.295 1.662 30.568 1.00 96.00 228 LEU A C 1
ATOM 1878 O O . LEU A 1 228 ? -5.384 1.110 30.709 1.00 96.00 228 LEU A O 1
ATOM 1882 N N . THR A 1 229 ? -4.190 2.969 30.319 1.00 94.75 229 THR A N 1
ATOM 1883 C CA . THR A 1 229 ? -5.313 3.909 30.291 1.00 94.75 229 THR A CA 1
ATOM 1884 C C . THR A 1 229 ? -5.166 4.930 29.161 1.00 94.75 229 THR A C 1
ATOM 1886 O O . THR A 1 229 ? -4.059 5.293 28.766 1.00 94.75 229 THR A O 1
ATOM 1889 N N . LEU A 1 230 ? -6.287 5.470 28.667 1.00 93.75 230 LEU A N 1
ATOM 1890 C CA . LEU A 1 230 ? -6.274 6.543 27.657 1.00 93.75 230 LEU A CA 1
ATOM 1891 C C . LEU A 1 230 ? -5.579 7.824 28.159 1.00 93.75 230 LEU A C 1
ATOM 1893 O O . LEU A 1 230 ? -4.971 8.554 27.373 1.00 93.75 230 LEU A O 1
ATOM 1897 N N . ALA A 1 231 ? -5.631 8.088 29.469 1.00 91.69 231 ALA A N 1
ATOM 1898 C CA . ALA A 1 231 ? -4.983 9.243 30.087 1.00 91.69 231 ALA A CA 1
ATOM 1899 C C . ALA A 1 231 ? -3.454 9.222 29.898 1.00 91.69 231 ALA A C 1
ATOM 1901 O O . ALA A 1 231 ? -2.845 10.257 29.627 1.00 91.69 231 ALA A O 1
ATOM 1902 N N . GLU A 1 232 ? -2.833 8.041 29.949 1.00 92.50 232 GLU A N 1
ATOM 1903 C CA . GLU A 1 232 ? -1.390 7.862 29.729 1.00 92.50 232 GLU A CA 1
ATOM 1904 C C . GLU A 1 232 ? -0.935 8.138 28.287 1.00 92.50 232 GLU A C 1
ATOM 1906 O O . GLU A 1 232 ? 0.262 8.332 28.056 1.00 92.50 232 GLU A O 1
ATOM 1911 N N . LEU A 1 233 ? -1.864 8.152 27.324 1.00 90.12 233 LEU A N 1
ATOM 1912 C CA . LEU A 1 233 ? -1.604 8.453 25.912 1.00 90.12 233 LEU A CA 1
ATOM 1913 C C . LEU A 1 233 ? -1.825 9.931 25.565 1.00 90.12 233 LEU A C 1
ATOM 1915 O O . LEU A 1 233 ? -1.825 10.286 24.388 1.00 90.12 233 LEU A O 1
ATOM 1919 N N . SER A 1 234 ? -2.063 10.787 26.567 1.00 74.88 234 SER A N 1
ATOM 1920 C CA . SER A 1 234 ? -2.493 12.178 26.361 1.00 74.88 234 SER A CA 1
ATOM 1921 C C . SER A 1 234 ? -3.768 12.286 25.512 1.00 74.88 234 SER A C 1
ATOM 1923 O O . SER A 1 234 ? -4.010 13.315 24.886 1.00 74.88 234 SER A O 1
ATOM 1925 N N . ALA A 1 235 ? -4.590 11.227 25.485 1.00 66.81 235 ALA A N 1
ATOM 1926 C CA . ALA A 1 235 ? -5.860 11.238 24.769 1.00 66.81 235 ALA A CA 1
ATOM 1927 C C . ALA A 1 235 ? -6.923 12.060 25.512 1.00 66.81 235 ALA A C 1
ATOM 1929 O O . ALA A 1 235 ? -7.816 12.565 24.849 1.00 66.81 235 ALA A O 1
ATOM 1930 N N . GLY A 1 236 ? -6.772 12.264 26.832 1.00 59.03 236 GLY A N 1
ATOM 1931 C CA . GLY A 1 236 ? -7.490 13.240 27.670 1.00 59.03 236 GLY A CA 1
ATOM 1932 C C . GLY A 1 236 ? -8.992 12.989 27.838 1.00 59.03 236 GLY A C 1
ATOM 1933 O O . GLY A 1 236 ? -9.462 12.841 28.962 1.00 59.03 236 GLY A O 1
ATOM 1934 N N . ASP A 1 237 ? -9.716 12.898 26.728 1.00 73.62 237 ASP A N 1
ATOM 1935 C CA . ASP A 1 237 ? -11.136 12.602 26.641 1.00 73.62 237 ASP A CA 1
ATOM 1936 C C . ASP A 1 237 ? -11.362 11.307 25.845 1.00 73.62 237 ASP A C 1
ATOM 1938 O O . ASP A 1 237 ? -10.825 11.102 24.755 1.00 73.62 237 ASP A O 1
ATOM 1942 N N . SER A 1 238 ? -12.161 10.407 26.416 1.00 89.19 238 SER A N 1
ATOM 1943 C CA . SER A 1 238 ? -12.646 9.219 25.706 1.00 89.19 238 SER A CA 1
ATOM 1944 C C . SER A 1 238 ? -13.683 9.580 24.644 1.00 89.19 238 SER A C 1
ATOM 1946 O O . SER A 1 238 ? -13.831 8.855 23.663 1.00 89.19 238 SER A O 1
ATOM 1948 N N . ARG A 1 239 ? -14.395 10.695 24.826 1.00 94.69 239 ARG A N 1
ATOM 1949 C CA . ARG A 1 239 ? -15.411 11.188 23.910 1.00 94.69 239 ARG A CA 1
ATOM 1950 C C . ARG A 1 239 ? -14.744 11.775 22.671 1.00 94.69 239 ARG A C 1
ATOM 1952 O O . ARG A 1 239 ? -13.847 12.608 22.762 1.00 94.69 239 ARG A O 1
ATOM 1959 N N . ILE A 1 240 ? -15.218 11.365 21.504 1.00 94.56 240 ILE A N 1
ATOM 1960 C CA . ILE A 1 240 ? -14.816 11.932 20.220 1.00 94.56 240 ILE A CA 1
ATOM 1961 C C . ILE A 1 240 ? -16.054 12.332 19.426 1.00 94.56 240 ILE A C 1
ATOM 1963 O O . ILE A 1 240 ? -17.095 11.681 19.497 1.00 94.56 240 ILE A O 1
ATOM 1967 N N . GLU A 1 241 ? -15.920 13.392 18.644 1.00 95.75 241 GLU A N 1
ATOM 1968 C CA . GLU A 1 241 ? -16.940 13.854 17.711 1.00 95.75 241 GLU A CA 1
ATOM 1969 C C . GLU A 1 241 ? -16.406 13.695 16.292 1.00 95.75 241 GLU A C 1
ATOM 1971 O O . GLU A 1 241 ? -15.289 14.113 15.980 1.00 95.75 241 GLU A O 1
ATOM 1976 N N . LEU A 1 242 ? -17.199 13.063 15.433 1.00 96.00 242 LEU A N 1
ATOM 1977 C CA . LEU A 1 242 ? -16.870 12.839 14.034 1.00 96.00 242 LEU A CA 1
ATOM 1978 C C . LEU A 1 242 ? -17.998 13.406 13.171 1.00 96.00 242 LEU A C 1
ATOM 1980 O O . LEU A 1 242 ? -19.171 13.171 13.447 1.00 96.00 242 LEU A O 1
ATOM 1984 N N . ILE A 1 243 ? -17.650 14.144 12.119 1.00 96.94 243 ILE A N 1
ATOM 1985 C CA . ILE A 1 243 ? -18.631 14.667 11.163 1.00 96.94 243 ILE A CA 1
ATOM 1986 C C . ILE A 1 243 ? -18.868 13.596 10.105 1.00 96.94 243 ILE A C 1
ATOM 1988 O O . ILE A 1 243 ? -17.945 13.234 9.376 1.00 96.94 243 ILE A O 1
ATOM 1992 N N . ASN A 1 244 ? -20.100 13.104 10.018 1.00 95.56 244 ASN A N 1
ATOM 1993 C CA . ASN A 1 244 ? -20.508 12.114 9.036 1.00 95.56 244 ASN A CA 1
ATOM 1994 C C . ASN A 1 244 ? -20.407 12.709 7.615 1.00 95.56 244 ASN A C 1
ATOM 1996 O O . ASN A 1 244 ? -21.136 13.655 7.297 1.00 95.56 244 ASN A O 1
ATOM 2000 N N . PRO A 1 245 ? -19.537 12.174 6.738 1.00 94.00 245 PRO A N 1
ATOM 2001 C CA . PRO A 1 245 ? -19.320 12.740 5.408 1.00 94.00 245 PRO A CA 1
ATOM 2002 C C . PRO A 1 245 ? -20.556 12.705 4.503 1.00 94.00 245 PRO A C 1
ATOM 2004 O O . PRO A 1 245 ? -20.668 13.523 3.594 1.00 94.00 245 PRO A O 1
ATOM 2007 N N . GLN A 1 246 ? -21.479 11.767 4.729 1.00 92.12 246 GLN A N 1
ATOM 2008 C CA . GLN A 1 246 ? -22.670 11.572 3.903 1.00 92.12 246 GLN A CA 1
ATOM 2009 C C . GLN A 1 246 ? -23.761 12.609 4.178 1.00 92.12 246 GLN A C 1
ATOM 2011 O O . GLN A 1 246 ? -24.511 12.954 3.269 1.00 92.12 246 GLN A O 1
ATOM 2016 N N . ASN A 1 247 ? -23.896 13.072 5.423 1.00 94.56 247 ASN A N 1
ATOM 2017 C CA . ASN A 1 247 ? -25.015 13.931 5.832 1.00 94.56 247 ASN A CA 1
ATOM 2018 C C . ASN A 1 247 ? -24.595 15.209 6.583 1.00 94.56 247 ASN A C 1
ATOM 2020 O O . ASN A 1 247 ? -25.455 16.026 6.909 1.00 94.56 247 ASN A O 1
ATOM 2024 N N . GLY A 1 248 ? -23.302 15.384 6.868 1.00 95.50 248 GLY A N 1
ATOM 2025 C CA . GLY A 1 248 ? -22.743 16.543 7.565 1.00 95.50 248 GLY A CA 1
ATOM 2026 C C . GLY A 1 248 ? -23.069 16.625 9.059 1.00 95.50 248 GLY A C 1
ATOM 2027 O O . GLY A 1 248 ? -22.710 17.612 9.697 1.00 95.50 248 GLY A O 1
ATOM 2028 N N . LYS A 1 249 ? -23.749 15.629 9.637 1.00 96.81 249 LYS A N 1
ATOM 2029 C CA . LYS A 1 249 ? -24.104 15.619 11.059 1.00 96.81 249 LYS A CA 1
ATOM 2030 C C . LYS A 1 249 ? -22.908 15.208 11.907 1.00 96.81 249 LYS A C 1
ATOM 2032 O O . LYS A 1 249 ? -22.172 14.288 11.559 1.00 96.81 249 LYS A O 1
ATOM 2037 N N . THR A 1 250 ? -22.758 15.863 13.050 1.00 97.50 250 THR A N 1
ATOM 2038 C CA . THR A 1 250 ? -21.818 15.434 14.083 1.00 97.50 250 THR A CA 1
ATOM 2039 C C . THR A 1 250 ? -22.386 14.229 14.821 1.00 97.50 250 THR A C 1
ATOM 2041 O O . THR A 1 250 ? -23.500 14.275 15.340 1.00 97.50 250 THR A O 1
ATOM 2044 N N . GLU A 1 251 ? -21.598 13.168 14.895 1.00 96.38 251 GLU A N 1
ATOM 2045 C CA . GLU A 1 251 ? -21.889 11.957 15.651 1.00 96.38 251 GLU A CA 1
ATOM 2046 C C . GLU A 1 251 ? -20.868 11.818 16.785 1.00 96.38 251 GLU A C 1
ATOM 2048 O O . GLU A 1 251 ? -19.675 12.078 16.601 1.00 96.38 251 GLU A O 1
ATOM 2053 N N . THR A 1 252 ? -21.344 11.445 17.975 1.00 97.00 252 THR A N 1
ATOM 2054 C CA . THR A 1 252 ? -20.507 11.302 19.175 1.00 97.00 252 THR A CA 1
ATOM 2055 C C . THR A 1 252 ? -20.215 9.830 19.438 1.00 97.00 252 THR A C 1
ATOM 2057 O O . THR A 1 252 ? -21.110 8.993 19.353 1.00 97.00 252 THR A O 1
ATOM 2060 N N . TYR A 1 253 ? -18.971 9.534 19.804 1.00 97.06 253 TYR A N 1
ATOM 2061 C CA . TYR A 1 253 ? -18.498 8.194 20.133 1.00 97.06 253 TYR A CA 1
ATOM 2062 C C . TYR A 1 253 ? -17.602 8.209 21.368 1.00 97.06 253 TYR A C 1
ATOM 2064 O O . TYR A 1 253 ? -17.082 9.256 21.753 1.00 97.06 253 TYR A O 1
ATOM 2072 N N . TRP A 1 254 ? -17.370 7.032 21.950 1.00 97.12 254 TRP A N 1
ATOM 2073 C CA . TRP A 1 254 ? -16.494 6.860 23.107 1.00 97.12 254 TRP A CA 1
ATOM 2074 C C . TRP A 1 254 ? -15.423 5.807 22.838 1.00 97.12 254 TRP A C 1
ATOM 2076 O O . TRP A 1 254 ? -15.716 4.675 22.456 1.00 97.12 254 TRP A O 1
ATOM 2086 N N . LEU A 1 255 ? -14.167 6.177 23.061 1.00 97.12 255 LEU A N 1
ATOM 2087 C CA . LEU A 1 255 ? -13.027 5.276 23.035 1.00 97.12 255 LEU A CA 1
ATOM 2088 C C . LEU A 1 255 ? -12.959 4.484 24.343 1.00 97.12 255 LEU A C 1
ATOM 2090 O O . LEU A 1 255 ? -13.016 5.047 25.434 1.00 97.12 255 LEU A O 1
ATOM 2094 N N . GLY A 1 256 ? -12.772 3.173 24.238 1.00 95.56 256 GLY A N 1
ATOM 2095 C CA . GLY A 1 256 ? -12.414 2.314 25.365 1.00 95.56 256 GLY A CA 1
ATOM 2096 C C . GLY A 1 256 ? -11.057 1.664 25.131 1.00 95.56 256 GLY A C 1
ATOM 2097 O O . GLY A 1 256 ? -10.761 1.261 24.009 1.00 95.56 256 GLY A O 1
ATOM 2098 N N . LEU A 1 257 ? -10.247 1.532 26.182 1.00 96.56 257 LEU A N 1
ATOM 2099 C CA . LEU A 1 257 ? -8.966 0.827 26.143 1.00 96.56 257 LEU A CA 1
ATOM 2100 C C . LEU A 1 257 ? -8.982 -0.320 27.154 1.00 96.56 257 LEU A C 1
ATOM 2102 O O . LEU A 1 257 ? -9.313 -0.127 28.321 1.00 96.56 257 LEU A O 1
ATOM 2106 N N . SER A 1 258 ? -8.616 -1.512 26.699 1.00 96.94 258 SER A N 1
ATOM 2107 C CA . SER A 1 258 ? -8.302 -2.661 27.547 1.00 96.94 258 SER A CA 1
ATOM 2108 C C . SER A 1 258 ? -6.873 -3.076 27.246 1.00 96.94 258 SER A C 1
ATOM 2110 O O . SER A 1 258 ? -6.569 -3.377 26.095 1.00 96.94 258 SER A O 1
ATOM 2112 N N . ALA A 1 259 ? -5.992 -3.057 28.241 1.00 97.44 259 ALA A N 1
ATOM 2113 C CA . ALA A 1 259 ? -4.568 -3.244 28.003 1.00 97.44 259 ALA A CA 1
ATOM 2114 C C . ALA A 1 259 ? -3.840 -3.888 29.184 1.00 97.44 259 ALA A C 1
ATOM 2116 O O . ALA A 1 259 ? -4.277 -3.824 30.333 1.00 97.44 259 ALA A O 1
ATOM 2117 N N . GLY A 1 260 ? -2.698 -4.487 28.866 1.00 96.69 260 GLY A N 1
ATOM 2118 C CA . GLY A 1 260 ? -1.634 -4.853 29.790 1.00 96.69 260 GLY A CA 1
ATOM 2119 C C . GLY A 1 260 ? -0.286 -4.414 29.217 1.00 96.69 260 GLY A C 1
ATOM 2120 O O . GLY A 1 260 ? -0.208 -3.918 28.097 1.00 96.69 260 GLY A O 1
ATOM 2121 N N . ASP A 1 261 ? 0.808 -4.655 29.938 1.00 94.75 261 ASP A N 1
ATOM 2122 C CA . ASP A 1 261 ? 2.138 -4.173 29.527 1.00 94.75 261 ASP A CA 1
ATOM 2123 C C . ASP A 1 261 ? 2.549 -4.597 28.099 1.00 94.75 261 ASP A C 1
ATOM 2125 O O . ASP A 1 261 ? 3.334 -3.902 27.458 1.00 94.75 261 ASP A O 1
ATOM 2129 N N . GLN A 1 262 ? 2.037 -5.727 27.594 1.00 95.94 262 GLN A N 1
ATOM 2130 C CA . GLN A 1 262 ? 2.439 -6.341 26.317 1.00 95.94 262 GLN A CA 1
ATOM 2131 C C . GLN A 1 262 ? 1.285 -6.549 25.321 1.00 95.94 262 GLN A C 1
ATOM 2133 O O . GLN A 1 262 ? 1.484 -7.151 24.266 1.00 95.94 262 GLN A O 1
ATOM 2138 N N . TRP A 1 263 ? 0.078 -6.076 25.630 1.00 96.94 263 TRP A N 1
ATOM 2139 C CA . TRP A 1 263 ? -1.070 -6.172 24.728 1.00 96.94 263 TRP A CA 1
ATOM 2140 C C . TRP A 1 263 ? -2.033 -5.010 24.956 1.00 96.94 263 TRP A C 1
ATOM 2142 O O . TRP A 1 263 ? -2.137 -4.500 26.066 1.00 96.94 263 TRP A O 1
ATOM 2152 N N . PHE A 1 264 ? -2.778 -4.625 23.925 1.00 97.50 264 PHE A N 1
ATOM 2153 C CA . PHE A 1 264 ? -3.877 -3.682 24.074 1.00 97.50 264 PHE A CA 1
ATOM 2154 C C . PHE A 1 264 ? -4.970 -3.962 23.049 1.00 97.50 264 PHE A C 1
ATOM 2156 O O . PHE A 1 264 ? -4.729 -4.516 21.979 1.00 97.50 264 PHE A O 1
ATOM 2163 N N . ARG A 1 265 ? -6.176 -3.522 23.378 1.00 97.81 265 ARG A N 1
ATOM 2164 C CA . ARG A 1 265 ? -7.332 -3.462 22.499 1.00 97.81 265 ARG A CA 1
ATOM 2165 C C . ARG A 1 265 ? -8.012 -2.123 22.720 1.00 97.81 265 ARG A C 1
ATOM 2167 O O . ARG A 1 265 ? -8.473 -1.837 23.824 1.00 97.81 265 ARG A O 1
ATOM 2174 N N . VAL A 1 266 ? -8.093 -1.323 21.665 1.00 97.44 266 VAL A N 1
ATOM 2175 C CA . VAL A 1 266 ? -8.897 -0.101 21.650 1.00 97.44 266 VAL A CA 1
ATOM 2176 C C . VAL A 1 266 ? -10.226 -0.392 20.958 1.00 97.44 266 VAL A C 1
ATOM 2178 O O . VAL A 1 266 ? -10.259 -1.081 19.942 1.00 97.44 266 VAL A O 1
ATOM 2181 N N . CYS A 1 267 ? -11.328 0.106 21.505 1.00 97.56 267 CYS A N 1
ATOM 2182 C CA . CYS A 1 267 ? -12.660 -0.014 20.923 1.00 97.56 267 CYS A CA 1
ATOM 2183 C C . CYS A 1 267 ? -13.315 1.355 20.763 1.00 97.56 267 CYS A C 1
ATOM 2185 O O . CYS A 1 267 ? -12.960 2.307 21.460 1.00 97.56 267 CYS A O 1
ATOM 2187 N N . LEU A 1 268 ? -14.268 1.433 19.841 1.00 97.56 268 LEU A N 1
ATOM 2188 C CA . LEU A 1 268 ? -15.143 2.577 19.648 1.00 97.56 268 LEU A CA 1
ATOM 2189 C C . LEU A 1 268 ? -16.569 2.162 19.999 1.00 97.56 268 LEU A C 1
ATOM 2191 O O . LEU A 1 268 ? -17.051 1.151 19.483 1.00 97.56 268 LEU A O 1
ATOM 2195 N N . LYS A 1 269 ? -17.226 2.940 20.856 1.00 97.31 269 LYS A N 1
ATOM 2196 C CA . LYS A 1 269 ? -18.590 2.708 21.331 1.00 97.31 269 LYS A CA 1
ATOM 2197 C C . LYS A 1 269 ? -19.529 3.823 20.893 1.00 97.31 269 LYS A C 1
ATOM 2199 O O . LYS A 1 269 ? -19.101 4.974 20.781 1.00 97.31 269 LYS A O 1
ATOM 2204 N N . ASP A 1 270 ? -20.787 3.472 20.662 1.00 95.56 270 ASP A N 1
ATOM 2205 C CA . ASP A 1 270 ? -21.866 4.432 20.431 1.00 95.56 270 ASP A CA 1
ATOM 2206 C C . ASP A 1 270 ? -22.370 5.074 21.741 1.00 95.56 270 ASP A C 1
ATOM 2208 O O . ASP A 1 270 ? -21.869 4.794 22.833 1.00 95.56 270 ASP A O 1
ATOM 2212 N N . GLU A 1 271 ? -23.387 5.932 21.636 1.00 93.88 271 GLU A N 1
ATOM 2213 C CA . GLU A 1 271 ? -24.030 6.614 22.772 1.00 93.88 271 GLU A CA 1
ATOM 2214 C C . GLU A 1 271 ? -24.717 5.680 23.777 1.00 93.88 271 GLU A C 1
ATOM 2216 O O . GLU A 1 271 ? -24.927 6.059 24.929 1.00 93.88 271 GLU A O 1
ATOM 2221 N N . LYS A 1 272 ? -25.042 4.450 23.369 1.00 94.38 272 LYS A N 1
ATOM 2222 C CA . LYS A 1 272 ? -25.633 3.418 24.231 1.00 94.38 272 LYS A CA 1
ATOM 2223 C C . LYS A 1 272 ? -24.561 2.544 24.882 1.00 94.38 272 LYS A C 1
ATOM 2225 O O . LYS A 1 272 ? -24.890 1.654 25.665 1.00 94.38 272 LYS A O 1
ATOM 2230 N N . GLY A 1 273 ? -23.285 2.785 24.575 1.00 93.75 273 GLY A N 1
ATOM 2231 C CA . GLY A 1 273 ? -22.155 1.995 25.048 1.00 93.75 273 GLY A CA 1
ATOM 2232 C C . GLY A 1 273 ? -21.939 0.689 24.277 1.00 93.75 273 GLY A C 1
ATOM 2233 O O . GLY A 1 273 ? -21.113 -0.120 24.709 1.00 93.75 273 GLY A O 1
ATOM 2234 N N . GLN A 1 274 ? -22.636 0.473 23.156 1.00 96.00 274 GLN A N 1
ATOM 2235 C CA . GLN A 1 274 ? -22.434 -0.686 22.289 1.00 96.00 274 GLN A CA 1
ATOM 2236 C C . GLN A 1 274 ? -21.117 -0.525 21.524 1.00 96.00 274 GLN A C 1
ATOM 2238 O O . GLN A 1 274 ? -20.861 0.515 20.919 1.00 96.00 274 GLN A O 1
ATOM 2243 N N . GLU A 1 275 ? -20.263 -1.550 21.550 1.00 96.69 275 GLU A N 1
ATOM 2244 C CA . GLU A 1 275 ? -19.042 -1.560 20.741 1.00 96.69 275 GLU A CA 1
ATOM 2245 C C . GLU A 1 275 ? -19.396 -1.673 19.256 1.00 96.69 275 GLU A C 1
ATOM 2247 O O . GLU A 1 275 ? -20.136 -2.569 18.866 1.00 96.69 275 GLU A O 1
ATOM 2252 N N . LEU A 1 276 ? -18.838 -0.780 18.437 1.00 96.50 276 LEU A N 1
ATOM 2253 C CA . LEU A 1 276 ? -19.002 -0.760 16.981 1.00 96.50 276 LEU A CA 1
ATOM 2254 C C . LEU A 1 276 ? -17.771 -1.332 16.279 1.00 96.50 276 LEU A C 1
ATOM 2256 O O . LEU A 1 276 ? -17.876 -2.129 15.348 1.00 96.50 276 LEU A O 1
ATOM 2260 N N . LEU A 1 277 ? -16.588 -0.926 16.746 1.00 96.75 277 LEU A N 1
ATOM 2261 C CA . LEU A 1 277 ? -15.296 -1.303 16.184 1.00 96.75 277 LEU A CA 1
ATOM 2262 C C . LEU A 1 277 ? -14.296 -1.599 17.295 1.00 96.75 277 LEU A C 1
ATOM 2264 O O . LEU A 1 277 ? -14.348 -0.988 18.363 1.00 96.75 277 LEU A O 1
ATOM 2268 N N . ALA A 1 278 ? -13.324 -2.459 17.013 1.00 97.12 278 ALA A N 1
ATOM 2269 C CA . ALA A 1 278 ? -12.139 -2.594 17.850 1.00 97.12 278 ALA A CA 1
ATOM 2270 C C . ALA A 1 278 ? -10.883 -2.896 17.042 1.00 97.12 278 ALA A C 1
ATOM 2272 O O . ALA A 1 278 ? -10.955 -3.540 16.001 1.00 97.12 278 ALA A O 1
ATOM 2273 N N . LEU A 1 279 ? -9.738 -2.452 17.550 1.00 96.56 279 LEU A N 1
ATOM 2274 C CA . LEU A 1 279 ? -8.415 -2.635 16.970 1.00 96.56 279 LEU A CA 1
ATOM 2275 C C . LEU A 1 279 ? -7.461 -3.144 18.054 1.00 96.56 279 LEU A C 1
ATOM 2277 O O . LEU A 1 279 ? -7.393 -2.567 19.141 1.00 96.56 279 LEU A O 1
ATOM 2281 N N . ASP A 1 280 ? -6.737 -4.222 17.764 1.00 95.81 280 ASP A N 1
ATOM 2282 C CA . ASP A 1 280 ? -5.761 -4.808 18.689 1.00 95.81 280 ASP A CA 1
ATOM 2283 C C . ASP A 1 280 ? -4.316 -4.337 18.416 1.00 95.81 280 ASP A C 1
ATOM 2285 O O . ASP A 1 280 ? -4.025 -3.632 17.442 1.00 95.81 280 ASP A O 1
ATOM 2289 N N . GLN A 1 281 ? -3.380 -4.774 19.260 1.00 94.81 281 GLN A N 1
ATOM 2290 C CA . GLN A 1 281 ? -1.950 -4.478 19.140 1.00 94.81 281 GLN A CA 1
ATOM 2291 C C . GLN A 1 281 ? -1.283 -5.026 17.869 1.00 94.81 281 GLN A C 1
ATOM 2293 O O . GLN A 1 281 ? -0.168 -4.623 17.543 1.00 94.81 281 GLN A O 1
ATOM 2298 N N . ASN A 1 282 ? -1.943 -5.935 17.151 1.00 92.50 282 ASN A N 1
ATOM 2299 C CA . ASN A 1 282 ? -1.487 -6.494 15.879 1.00 92.50 282 ASN A CA 1
ATOM 2300 C C . ASN A 1 282 ? -2.128 -5.785 14.675 1.00 92.50 282 ASN A C 1
ATOM 2302 O O . ASN A 1 282 ? -1.953 -6.220 13.527 1.00 92.50 282 ASN A O 1
ATOM 2306 N N . GLY A 1 283 ? -2.884 -4.712 14.915 1.00 92.56 283 GLY A N 1
ATOM 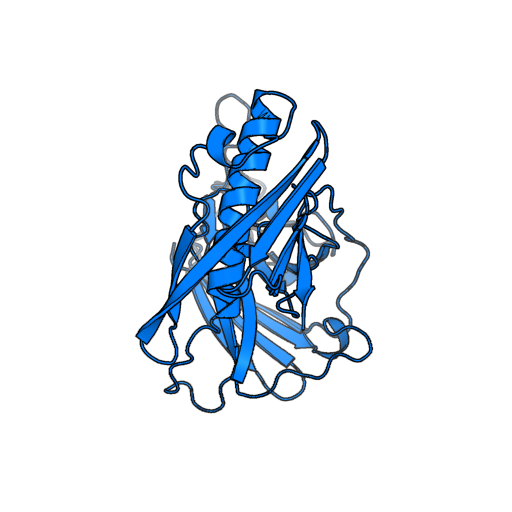2307 C CA . GLY A 1 283 ? -3.644 -3.998 13.899 1.00 92.56 283 GLY A CA 1
ATOM 2308 C C . GLY A 1 283 ? -4.798 -4.816 13.318 1.00 92.56 283 GLY A C 1
ATOM 2309 O O . GLY A 1 283 ? -5.224 -4.543 12.200 1.00 92.56 283 GLY A O 1
ATOM 2310 N N . ALA A 1 284 ? -5.277 -5.841 14.028 1.00 92.88 284 ALA A N 1
ATOM 2311 C CA . ALA A 1 284 ? -6.450 -6.601 13.627 1.00 92.88 284 ALA A CA 1
ATOM 2312 C C . ALA A 1 284 ? -7.716 -5.816 13.986 1.00 92.88 284 ALA A C 1
ATOM 2314 O O . ALA A 1 284 ? -7.965 -5.510 15.154 1.00 92.88 284 ALA A O 1
ATOM 2315 N N . LEU A 1 285 ? -8.507 -5.484 12.965 1.00 93.88 285 LEU A N 1
ATOM 2316 C CA . LEU A 1 285 ? -9.744 -4.726 13.100 1.00 93.88 285 LEU A CA 1
ATOM 2317 C C . LEU A 1 285 ? -10.949 -5.674 13.188 1.00 93.88 285 LEU A C 1
ATOM 2319 O O . LEU A 1 285 ? -11.098 -6.580 12.372 1.00 93.88 285 LEU A O 1
ATOM 2323 N N . SER A 1 286 ? -11.830 -5.432 14.153 1.00 94.31 286 SER A N 1
ATOM 2324 C CA . SER A 1 286 ? -13.113 -6.118 14.331 1.00 94.31 286 SER A CA 1
ATOM 2325 C C . SER A 1 286 ? -14.265 -5.133 14.158 1.00 94.31 286 SER A C 1
ATOM 2327 O O . SER A 1 286 ? -14.173 -3.997 14.625 1.00 94.31 286 SER A O 1
ATOM 2329 N N . VAL A 1 287 ? -15.344 -5.579 13.513 1.00 93.19 287 VAL A N 1
ATOM 2330 C CA . VAL A 1 287 ? -16.598 -4.827 13.351 1.00 93.19 287 VAL A CA 1
ATOM 2331 C C . VAL A 1 287 ? -17.712 -5.607 14.028 1.00 93.19 287 VAL A C 1
ATOM 2333 O O . VAL A 1 287 ? -17.862 -6.805 13.781 1.00 93.19 287 VAL A O 1
ATOM 2336 N N . PHE A 1 288 ? -18.485 -4.930 14.864 1.00 92.44 288 PHE A N 1
ATOM 2337 C CA . PHE A 1 288 ? -19.599 -5.505 15.606 1.00 92.44 288 PHE A CA 1
ATOM 2338 C C . PHE A 1 288 ? -20.923 -5.035 14.997 1.00 92.44 288 PHE A C 1
ATOM 2340 O O . PHE A 1 288 ? -20.992 -3.964 14.391 1.00 92.44 288 PHE A O 1
ATOM 2347 N N . LYS A 1 289 ? -21.944 -5.887 15.090 1.00 73.38 289 LYS A N 1
ATOM 2348 C CA . LYS A 1 289 ? -23.308 -5.610 14.629 1.00 73.38 289 LYS A CA 1
ATOM 2349 C C . LYS A 1 289 ? -24.217 -5.341 15.817 1.00 73.38 289 LYS A C 1
ATOM 2351 O O . LYS A 1 289 ? -23.947 -5.925 16.891 1.00 73.38 289 LYS A O 1
#

InterPro domains:
  IPR010502 Carbohydrate-binding domain, family 9 [PF06452] (3-121)

Foldseek 3Di:
DDKDKDWDDDQWWTKIKMWDFDFAAEDDDDAALDPRLVAKWKKKKWDPDPQQQKIKMWIAGQVRHIFIWIWNHFVLLVTDTPSVQDQPPKDKDKDFQDDHLDLPGTGGGIMMMITRTCVRRDDPPDHDDDALDKMFMKMKIWAFDWHQDPRGIDGDDDPNHGDHTDIDMDQDQVDPDPSCSLRGDMDGHHPDPVDDHWDAPVNVVLVVQVVLLVLQSVCCVVPVFGDQDCVVSVVVAQKDWDQGRVPRDIAIWGWDWHDTRNKIKIFIAHPVRDTAWIAINSRRIDGDD

Organism: NCBI:txid496057

Secondary structure (DSSP, 8-state):
--EEEEEEE-SSEEEEEEEE--SS------STTS-GGGS-EEEEEEESSTT-S-EEEEEEETT--EEEEEESS-GGGT--EETT---TT-EEEEEEES-TT-TTS---EEEEEEEEEHHHHSPTTPPPP-TT-EEEEEEEEEE--EEEETTEEEE-EETTEEPPPEEEESS--SSS-S--GGGSEEEE--SSTT------HHHHHHHHHHHHHHHHHHHHHHHSS--SSGGGGT---SEEEEE-TTT--EEEEEEEEEEETTEEEEEEE-TT--EEEEEETT--EEE--

pLDDT: mean 93.61, std 5.47, range [59.03, 98.81]

Radius of gyration: 21.63 Å; chains: 1; bounding box: 58×34×55 Å

Sequence (289 aa):
MPTQVKMCWDDTYLYIAAKLTDPDLWATLKKRDTIIYNNNDFEVFFSTASLANSYYELEINQLGTILDLLMTRPYRNRGQALIHWDLKGLKSAVKLHGTLNNSADKDSGWTVEMAIPYKGVLAFGQRRPQAGDYWRINFSRVQWDAHPTASGYQRNKGGGRLLAEHNWVWSPQGIVNMHAPDRWGYLFFVKDSTQKEVLPMIELQKAALWKIYYAEQYRYAKRHKFALTLAELSAGDSRIELINPQNGKTETYWLGLSAGDQWFRVCLKDEKGQELLALDQNGALSVFK